Protein 5XG2 (pdb70)

Sequence (237 aa):
TKGAIVRWGKRKEKLIEEIRAREEERNALVVRLGEIDRTFAVAREEFDTVVKELEEARKSLYEGEARIKRAEEEKERLKAEILTGEARLPGLRERAENLRRLVEEKRAEISELERRLSSITSQSFELRIKLSDLEKELELARKDLEKVLAEERAVREEIEVAKRRINELDTLIERERGELAKLRGRIERLERKRDKLKKALENPEARELTEKIRAVEKEIAALREELSRVEGKLEGL

Organism: Pyrococcus yayanosii (strain CH1 / JCM 16557) (NCBI:txid529709)

Nearest PDB structures (foldseek):
  5xg2-assembly1_A  TM=1.004E+00  e=2.712E-25  Pyrococcus yayanosii CH1
  3g67-assembly1_A  TM=5.022E-01  e=1.605E-02  Thermotoga maritima
  3g67-assembly1_B  TM=4.960E-01  e=8.884E-03  Thermotoga maritima
  3zx6-assembly1_A  TM=4.644E-01  e=3.229E-02  Archaeoglobus fulgidus DSM 4304
  1qu7-assembly1_A  TM=3.638E-01  e=2.010E-01  Escherichia coli

Foldseek 3Di:
DVVVLVVLVVVLVVLVVVLVVLVVVLVVLVVVLVVLVVVLVVLVVVLVVLVVVLVVLVVLLVVLVVVLVVLVVLLVVLVVLLVVLVVCQVVLVVLLVVLVVVLVVLVVVLVVLVVVLVVVVVCVVVSVVVNVVSVVVNVVSVVVNVVSVVVSVVSVVSNVVSVVVSVVSVVVNVVSVVVSVVSVVSNVVSVVSNVVSVCSVPVPCSVVSVVVSVVSVVVSVVSVVVSVVSVVVSVVD

Solvent-accessible surface area: 16798 Å² total; per-residue (Å²): 116,84,32,13,65,107,159,94,15,66,81,60,105,105,0,77,50,43,8,145,33,63,39,110,73,50,73,56,24,71,90,136,41,43,79,22,85,54,79,22,65,93,6,130,63,71,56,58,76,0,59,58,82,28,122,112,0,104,44,38,30,164,90,2,61,38,116,7,107,183,14,58,121,53,29,98,122,12,83,56,101,18,123,88,10,68,82,109,17,94,41,18,107,95,136,10,118,58,17,129,156,58,8,107,87,29,104,62,74,15,70,96,29,81,44,141,42,80,89,79,102,146,64,36,126,119,56,136,83,34,32,66,63,16,77,121,59,18,100,104,2,119,102,44,17,114,135,14,70,60,63,17,164,29,10,110,107,106,10,92,92,9,84,173,91,24,94,88,5,59,86,70,3,63,162,28,131,33,77,4,59,138,21,112,22,104,10,123,164,20,53,155,96,62,61,104,20,100,143,50,37,92,38,59,72,20,162,112,27,59,64,106,18,190,63,10,77,144,66,11,62,53,23,117,93,41,18,69,146,2,66,42,92,40,147,72,85

B-factor: mean 44.67, std 17.9, range [14.49, 101.2]

Secondary structure (DSSP, 8-state):
-HHHHHHHHHHHHHHHHHHHHHHHHHHHHHHHHHHHHHHHHHHHHHHHHHHHHHHHHHHHHHHHHHHHHHHHHHHHHHHHHHHHHHHHHHHHHHHHHHHHHHHHHHHHHHHHHHHHHHHH--THHHHHHHHHHHHHHHHHHHHHHHHHHHHHHHHHHHHHHHHHHHHHHHHHHHHHHHHHHHHHHHHHHHHHHHHHHHHHTT--HHHHHHHHHHHHHHHHHHHHHHHHHHHHHHHH-

Radius of gyration: 51.22 Å; Cα contacts (8 Å, |Δi|>4): 133; chains: 1; bounding box: 150×31×103 Å

Structure (mmCIF, N/CA/C/O backbone):
data_5XG2
#
_entry.id   5XG2
#
_cell.length_a   36.175
_cell.length_b   53.710
_cell.length_c   71.399
_cell.angle_alpha   90.000
_cell.angle_beta   90.830
_cell.angle_gamma   90.000
#
_symmetry.space_group_name_H-M   'P 1 21 1'
#
loop_
_entity.id
_entity.type
_entity.pdbx_description
1 polymer 'Chromosome partition protein Smc'
2 non-polymer (4S)-2-METHYL-2,4-PENTANEDIOL
3 water water
#
loop_
_atom_site.group_PDB
_atom_site.id
_atom_site.type_symbol
_atom_site.label_atom_id
_atom_site.label_alt_id
_atom_site.label_comp_id
_atom_site.label_asym_id
_atom_site.label_entity_id
_atom_site.label_seq_id
_atom_site.pdbx_PDB_ins_code
_atom_site.Cartn_x
_atom_site.Cartn_y
_atom_site.Cartn_z
_atom_site.occupancy
_atom_site.B_iso_or_equiv
_atom_site.auth_seq_id
_atom_site.auth_comp_id
_atom_site.auth_asym_id
_atom_site.auth_atom_id
_atom_site.pdbx_PDB_model_num
ATOM 1 N N . THR A 1 1 ? 71.119 -16.618 36.309 1.00 41.98 345 THR A N 1
ATOM 2 C CA . THR A 1 1 ? 72.338 -17.272 35.848 1.00 36.37 345 THR A CA 1
ATOM 3 C C . THR A 1 1 ? 72.543 -17.040 34.349 1.00 34.53 345 THR A C 1
ATOM 4 O O . THR A 1 1 ? 71.581 -16.759 33.619 1.00 34.07 345 THR A O 1
ATOM 8 N N . LYS A 1 2 ? 73.790 -17.181 33.890 1.00 23.48 346 LYS A N 1
ATOM 9 C CA . LYS A 1 2 ? 74.062 -17.110 32.456 1.00 31.19 346 LYS A CA 1
ATOM 10 C C . LYS A 1 2 ? 73.219 -18.122 31.687 1.00 28.33 346 LYS A C 1
ATOM 11 O O . LYS A 1 2 ? 72.624 -17.796 30.650 1.00 33.21 346 LYS A O 1
ATOM 13 N N . GLY A 1 3 ? 73.151 -19.356 32.190 1.00 33.28 347 GLY A N 1
ATOM 14 C CA . GLY A 1 3 ? 72.379 -20.382 31.503 1.00 25.52 347 GLY A CA 1
ATOM 15 C C . GLY A 1 3 ? 70.904 -20.007 31.433 1.00 29.54 347 GLY A C 1
ATOM 16 O O . GLY A 1 3 ? 70.257 -20.210 30.400 1.00 24.36 347 GLY A O 1
ATOM 17 N N . ALA A 1 4 ? 70.352 -19.463 32.523 1.00 24.39 348 ALA A N 1
ATOM 18 C CA . ALA A 1 4 ? 68.956 -19.053 32.497 1.00 25.81 348 ALA A CA 1
ATOM 19 C C . ALA A 1 4 ? 68.751 -17.885 31.546 1.00 27.96 348 ALA A C 1
ATOM 20 O O . ALA A 1 4 ? 67.687 -17.776 30.923 1.00 30.70 348 ALA A O 1
ATOM 22 N N . ILE A 1 5 ? 69.769 -17.028 31.385 1.00 25.65 349 ILE A N 1
ATOM 23 C CA . ILE A 1 5 ? 69.682 -15.958 30.391 1.00 34.86 349 ILE A CA 1
ATOM 24 C C . ILE A 1 5 ? 69.525 -16.550 29.008 1.00 23.70 349 ILE A C 1
ATOM 25 O O . ILE A 1 5 ? 68.715 -16.077 28.198 1.00 23.97 349 ILE A O 1
ATOM 30 N N . VAL A 1 6 ? 70.328 -17.578 28.708 1.00 25.42 350 VAL A N 1
ATOM 31 C CA . VAL A 1 6 ? 70.248 -18.227 27.401 1.00 22.99 350 VAL A CA 1
ATOM 32 C C . VAL A 1 6 ? 68.876 -18.855 27.208 1.00 27.97 350 VAL A C 1
ATOM 33 O O . VAL A 1 6 ? 68.217 -18.652 26.179 1.00 25.26 350 VAL A O 1
ATOM 37 N N . ARG A 1 7 ? 68.423 -19.633 28.197 1.00 24.60 351 ARG A N 1
ATOM 38 C CA . ARG A 1 7 ? 67.178 -20.376 28.020 1.00 19.69 351 ARG A CA 1
ATOM 39 C C . ARG A 1 7 ? 65.985 -19.430 27.856 1.00 25.19 351 ARG A C 1
ATOM 40 O O . ARG A 1 7 ? 65.194 -19.562 26.909 1.00 19.91 351 ARG A O 1
ATOM 48 N N . TRP A 1 8 ? 65.839 -18.465 28.773 1.00 22.62 352 TRP A N 1
ATOM 49 C CA . TRP A 1 8 ? 64.770 -17.482 28.643 1.00 27.02 352 TRP A CA 1
ATOM 50 C C . TRP A 1 8 ? 64.913 -16.668 27.364 1.00 23.42 352 TRP A C 1
ATOM 51 O O . TRP A 1 8 ? 63.904 -16.284 26.759 1.00 25.92 352 TRP A O 1
ATOM 62 N N . GLY A 1 9 ? 66.140 -16.409 26.921 1.00 25.26 353 GLY A N 1
ATOM 63 C CA . GLY A 1 9 ? 66.309 -15.680 25.675 1.00 25.70 353 GLY A CA 1
ATOM 64 C C . GLY A 1 9 ? 65.763 -16.455 24.491 1.00 29.59 353 GLY A C 1
ATOM 65 O O . GLY A 1 9 ? 65.065 -15.903 23.631 1.00 27.71 353 GLY A O 1
ATOM 66 N N . LYS A 1 10 ? 66.041 -17.760 24.456 1.00 29.84 354 LYS A N 1
ATOM 67 C CA . LYS A 1 10 ? 65.489 -18.592 23.388 1.00 27.39 354 LYS A CA 1
ATOM 68 C C . LYS A 1 10 ? 63.963 -18.598 23.419 1.00 34.99 354 LYS A C 1
ATOM 69 O O . LYS A 1 10 ? 63.301 -18.519 22.363 1.00 26.83 354 LYS A O 1
ATOM 71 N N . ARG A 1 11 ? 63.378 -18.684 24.620 1.00 26.10 355 ARG A N 1
ATOM 72 C CA . ARG A 1 11 ? 61.923 -18.576 24.704 1.00 24.93 355 ARG A CA 1
ATOM 73 C C . ARG A 1 11 ? 61.434 -17.240 24.131 1.00 30.88 355 ARG A C 1
ATOM 74 O O . ARG A 1 11 ? 60.459 -17.191 23.362 1.00 25.23 355 ARG A O 1
ATOM 82 N N . LYS A 1 12 ? 62.108 -16.143 24.482 1.00 23.23 356 LYS A N 1
ATOM 83 C CA . LYS A 1 12 ? 61.681 -14.827 24.004 1.00 25.54 356 LYS A CA 1
ATOM 84 C C . LYS A 1 12 ? 61.687 -14.751 22.486 1.00 24.23 356 LYS A C 1
ATOM 85 O O . LYS A 1 12 ? 60.733 -14.242 21.877 1.00 31.13 356 LYS A O 1
ATOM 91 N N . GLU A 1 13 ? 62.760 -15.229 21.847 1.00 35.92 357 GLU A N 1
ATOM 92 C CA . GLU A 1 13 ? 62.811 -15.112 20.392 1.00 35.47 357 GLU A CA 1
ATOM 93 C C . GLU A 1 13 ? 61.721 -15.957 19.749 1.00 32.75 357 GLU A C 1
ATOM 94 O O . GLU A 1 13 ? 61.110 -15.542 18.748 1.00 37.96 357 GLU A O 1
ATOM 100 N N . LYS A 1 14 ? 61.410 -17.118 20.344 1.00 32.26 358 LYS A N 1
ATOM 101 C CA . LYS A 1 14 ? 60.310 -17.909 19.786 1.00 33.51 358 LYS A CA 1
ATOM 102 C C . LYS A 1 14 ? 58.976 -17.175 19.904 1.00 39.58 358 LYS A C 1
ATOM 103 O O . LYS A 1 14 ? 58.167 -17.194 18.968 1.00 36.71 358 LYS A O 1
ATOM 109 N N . LEU A 1 15 ? 58.713 -16.554 21.055 1.00 39.49 359 LEU A N 1
ATOM 110 C CA . LEU A 1 15 ? 57.465 -15.815 21.224 1.00 29.86 359 LEU A CA 1
ATOM 111 C C . LEU A 1 15 ? 57.362 -14.650 20.240 1.00 33.76 359 LEU A C 1
ATOM 112 O O . LEU A 1 15 ? 56.307 -14.435 19.631 1.00 35.06 359 LEU A O 1
ATOM 117 N N . ILE A 1 16 ? 58.443 -13.886 20.075 1.00 39.52 360 ILE A N 1
ATOM 118 C CA . ILE A 1 16 ? 58.439 -12.799 19.100 1.00 34.94 360 ILE A CA 1
ATOM 119 C C . ILE A 1 16 ? 58.098 -13.323 17.708 1.00 41.59 360 ILE A C 1
ATOM 120 O O . ILE A 1 16 ? 57.279 -12.730 16.988 1.00 38.75 360 ILE A O 1
ATOM 125 N N . GLU A 1 17 ? 58.687 -14.458 17.316 1.00 33.84 361 GLU A N 1
ATOM 126 C CA . GLU A 1 17 ? 58.417 -14.998 15.985 1.00 39.35 361 GLU A CA 1
ATOM 127 C C . GLU A 1 17 ? 56.951 -15.401 15.838 1.00 41.64 361 GLU A C 1
ATOM 128 O O . GLU A 1 17 ? 56.286 -15.049 14.849 1.00 48.71 361 GLU A O 1
ATOM 130 N N . GLU A 1 18 ? 56.416 -16.115 16.832 1.00 41.15 362 GLU A N 1
ATOM 131 C CA . GLU A 1 18 ? 55.028 -16.563 16.747 1.00 37.74 362 GLU A CA 1
ATOM 132 C C . GLU A 1 18 ? 54.052 -15.384 16.750 1.00 40.88 362 GLU A C 1
ATOM 133 O O . GLU A 1 18 ? 53.017 -15.415 16.065 1.00 36.75 362 GLU A O 1
ATOM 139 N N . ILE A 1 19 ? 54.351 -14.337 17.520 1.00 30.36 363 ILE A N 1
ATOM 140 C CA . ILE A 1 19 ? 53.507 -13.146 17.476 1.00 29.07 363 ILE A CA 1
ATOM 141 C C . ILE A 1 19 ? 53.556 -12.518 16.093 1.00 40.34 363 ILE A C 1
ATOM 142 O O . ILE A 1 19 ? 52.521 -12.137 15.530 1.00 39.74 363 ILE A O 1
ATOM 147 N N . ARG A 1 20 ? 54.754 -12.420 15.512 1.00 32.09 364 ARG A N 1
ATOM 148 C CA . ARG A 1 20 ? 54.875 -11.854 14.173 1.00 44.39 364 ARG A CA 1
ATOM 149 C C . ARG A 1 20 ? 54.009 -12.613 13.170 1.00 47.95 364 ARG A C 1
ATOM 150 O O . ARG A 1 20 ? 53.328 -12.002 12.335 1.00 43.32 364 ARG A O 1
ATOM 158 N N . ALA A 1 21 ? 54.012 -13.947 13.247 1.00 50.13 365 ALA A N 1
ATOM 159 C CA . ALA A 1 21 ? 53.220 -14.740 12.311 1.00 47.95 365 ALA A CA 1
ATOM 160 C C . ALA A 1 21 ? 51.722 -14.558 12.554 1.00 52.01 365 ALA A C 1
ATOM 161 O O . ALA A 1 21 ? 50.939 -14.401 11.604 1.00 52.22 365 ALA A O 1
ATOM 163 N N . ARG A 1 22 ? 51.303 -14.573 13.824 1.00 41.87 366 ARG A N 1
ATOM 164 C CA . ARG A 1 22 ? 49.889 -14.396 14.131 1.00 44.46 366 ARG A CA 1
ATOM 165 C C . ARG A 1 22 ? 49.386 -13.025 13.690 1.00 53.23 366 ARG A C 1
ATOM 166 O O . ARG A 1 22 ? 48.289 -12.911 13.135 1.00 44.81 366 ARG A O 1
ATOM 174 N N . GLU A 1 23 ? 50.168 -11.972 13.929 1.00 44.95 367 GLU A N 1
ATOM 175 C CA . GLU A 1 23 ? 49.739 -10.637 13.529 1.00 51.34 367 GLU A CA 1
ATOM 176 C C . GLU A 1 23 ? 49.726 -10.502 12.013 1.00 57.87 367 GLU A C 1
ATOM 177 O O . GLU A 1 23 ? 48.894 -9.773 11.465 1.00 49.42 367 GLU A O 1
ATOM 183 N N . GLU A 1 24 ? 50.631 -11.201 11.320 1.00 52.26 368 GLU A N 1
ATOM 184 C CA . GLU A 1 24 ? 50.564 -11.265 9.861 1.00 56.00 368 GLU A CA 1
ATOM 185 C C . GLU A 1 24 ? 49.229 -11.851 9.398 1.00 62.68 368 GLU A C 1
ATOM 186 O O . GLU A 1 24 ? 48.484 -11.230 8.622 1.00 67.29 368 GLU A O 1
ATOM 192 N N . GLU A 1 25 ? 48.915 -13.060 9.874 1.00 59.28 369 GLU A N 1
ATOM 193 C CA . GLU A 1 25 ? 47.625 -13.671 9.569 1.00 60.85 369 GLU A CA 1
ATOM 194 C C . GLU A 1 25 ? 46.472 -12.724 9.887 1.00 67.15 369 GLU A C 1
ATOM 195 O O . GLU A 1 25 ? 45.560 -12.538 9.066 1.00 67.79 369 GLU A O 1
ATOM 201 N N . ARG A 1 26 ? 46.511 -12.095 11.065 1.00 46.81 370 ARG A N 1
ATOM 202 C CA . ARG A 1 26 ? 45.411 -11.242 11.498 1.00 51.97 370 ARG A CA 1
ATOM 203 C C . ARG A 1 26 ? 45.244 -10.039 10.572 1.00 57.78 370 ARG A C 1
ATOM 204 O O . ARG A 1 26 ? 44.113 -9.645 10.248 1.00 50.85 370 ARG A O 1
ATOM 212 N N . ASN A 1 27 ? 46.352 -9.450 10.121 1.00 57.75 371 ASN A N 1
ATOM 213 C CA . ASN A 1 27 ? 46.246 -8.343 9.177 1.00 55.57 371 ASN A CA 1
ATOM 214 C C . ASN A 1 27 ? 45.630 -8.801 7.862 1.00 60.64 371 ASN A C 1
ATOM 215 O O . ASN A 1 27 ? 44.786 -8.098 7.290 1.00 57.01 371 ASN A O 1
ATOM 220 N N . ALA A 1 28 ? 46.040 -9.973 7.361 1.00 65.21 372 ALA A N 1
ATOM 221 C CA . ALA A 1 28 ? 45.421 -10.495 6.142 1.00 59.88 372 ALA A CA 1
ATOM 222 C C . ALA A 1 28 ? 43.910 -10.607 6.305 1.00 57.76 372 ALA A C 1
ATOM 223 O O . ALA A 1 28 ? 43.141 -10.113 5.466 1.00 60.37 372 ALA A O 1
ATOM 225 N N . LEU A 1 29 ? 43.469 -11.244 7.394 1.00 56.11 373 LEU A N 1
ATOM 226 C CA . LEU A 1 29 ? 42.041 -11.354 7.678 1.00 58.46 373 LEU A CA 1
ATOM 227 C C . LEU A 1 29 ? 41.362 -9.988 7.659 1.00 65.64 373 LEU A C 1
ATOM 228 O O . LEU A 1 29 ? 40.288 -9.818 7.063 1.00 62.73 373 LEU A O 1
ATOM 233 N N . VAL A 1 30 ? 41.986 -8.997 8.304 1.00 49.40 374 VAL A N 1
ATOM 234 C CA . VAL A 1 30 ? 41.389 -7.663 8.385 1.00 60.52 374 VAL A CA 1
ATOM 235 C C . VAL A 1 30 ? 41.269 -7.034 6.998 1.00 67.73 374 VAL A C 1
ATOM 236 O O . VAL A 1 30 ? 40.304 -6.310 6.707 1.00 65.36 374 VAL A O 1
ATOM 240 N N . VAL A 1 31 ? 42.231 -7.312 6.117 1.00 59.78 375 VAL A N 1
ATOM 241 C CA . VAL A 1 31 ? 42.160 -6.790 4.755 1.00 61.97 375 VAL A CA 1
ATOM 242 C C . VAL A 1 31 ? 41.006 -7.437 3.993 1.00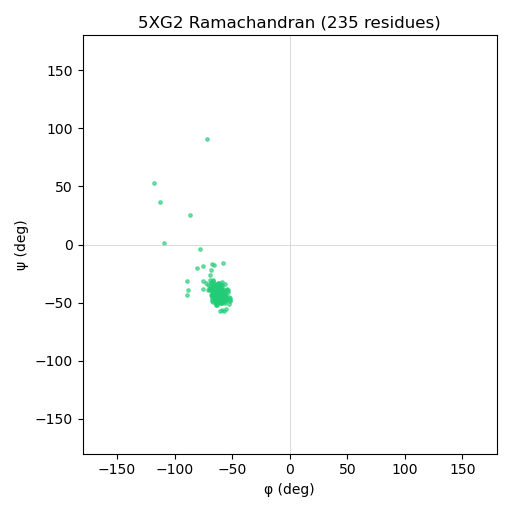 67.97 375 VAL A C 1
ATOM 243 O O . VAL A 1 31 ? 40.192 -6.748 3.358 1.00 68.93 375 VAL A O 1
ATOM 247 N N . ARG A 1 32 ? 40.915 -8.771 4.052 1.00 62.73 376 ARG A N 1
ATOM 248 C CA . ARG A 1 32 ? 39.829 -9.470 3.368 1.00 62.65 376 ARG A CA 1
ATOM 249 C C . ARG A 1 32 ? 38.468 -8.959 3.829 1.00 65.36 376 ARG A C 1
ATOM 250 O O . ARG A 1 32 ? 37.596 -8.645 3.007 1.00 62.38 376 ARG A O 1
ATOM 258 N N . LEU A 1 33 ? 38.272 -8.851 5.147 1.00 54.67 377 LEU A N 1
ATOM 259 C CA . LEU A 1 33 ? 37.009 -8.316 5.646 1.00 60.21 377 LEU A CA 1
ATOM 260 C C . LEU A 1 33 ? 36.794 -6.882 5.174 1.00 64.85 377 LEU A C 1
ATOM 261 O O . LEU A 1 33 ? 35.656 -6.470 4.904 1.00 58.66 377 LEU A O 1
ATOM 266 N N . GLY A 1 34 ? 37.877 -6.110 5.054 1.00 59.77 378 GLY A N 1
ATOM 267 C CA . GLY A 1 34 ? 37.786 -4.761 4.524 1.00 64.40 378 GLY A CA 1
ATOM 268 C C . GLY A 1 34 ? 37.411 -4.699 3.056 1.00 75.99 378 GLY A C 1
ATOM 269 O O . GLY A 1 34 ? 37.015 -3.633 2.568 1.00 71.46 378 GLY A O 1
ATOM 270 N N . GLU A 1 35 ? 37.544 -5.809 2.330 1.00 64.35 379 GLU A N 1
ATOM 271 C CA . GLU A 1 35 ? 36.995 -5.859 0.978 1.00 59.60 379 GLU A CA 1
ATOM 272 C C . GLU A 1 35 ? 35.542 -6.317 0.972 1.00 68.70 379 GLU A C 1
ATOM 273 O O . GLU A 1 35 ? 34.717 -5.782 0.214 1.00 65.53 379 GLU A O 1
ATOM 279 N N . ILE A 1 36 ? 35.218 -7.294 1.823 1.00 66.66 380 ILE A N 1
ATOM 280 C CA . ILE A 1 36 ? 33.843 -7.774 1.922 1.00 60.61 380 ILE A CA 1
ATOM 281 C C . ILE A 1 36 ? 32.897 -6.645 2.302 1.00 67.24 380 ILE A C 1
ATOM 282 O O . ILE A 1 36 ? 31.858 -6.453 1.659 1.00 52.18 380 ILE A O 1
ATOM 287 N N . ASP A 1 37 ? 33.231 -5.877 3.344 1.00 57.70 381 ASP A N 1
ATOM 288 C CA . ASP A 1 37 ? 32.309 -4.830 3.780 1.00 69.28 381 ASP A CA 1
ATOM 289 C C . ASP A 1 37 ? 32.067 -3.808 2.670 1.00 63.78 381 ASP A C 1
ATOM 290 O O . ASP A 1 37 ? 30.944 -3.313 2.508 1.00 56.94 381 ASP A O 1
ATOM 295 N N . ARG A 1 38 ? 33.100 -3.504 1.877 1.00 53.37 382 ARG A N 1
ATOM 296 C CA . ARG A 1 38 ? 32.919 -2.614 0.735 1.00 62.43 382 ARG A CA 1
ATOM 297 C C . ARG A 1 38 ? 31.951 -3.221 -0.278 1.00 74.05 382 ARG A C 1
ATOM 298 O O . ARG A 1 38 ? 31.003 -2.559 -0.735 1.00 70.08 382 ARG A O 1
ATOM 300 N N . THR A 1 39 ? 32.166 -4.495 -0.627 1.00 69.37 383 THR A N 1
ATOM 301 C CA . THR A 1 39 ? 31.241 -5.176 -1.529 1.00 73.01 383 THR A CA 1
ATOM 302 C C . THR A 1 39 ? 29.808 -5.117 -1.006 1.00 66.87 383 THR A C 1
ATOM 303 O O . THR A 1 39 ? 28.866 -4.931 -1.783 1.00 62.05 383 THR A O 1
ATOM 307 N N . PHE A 1 40 ? 29.626 -5.255 0.310 1.00 60.68 384 PHE A N 1
ATOM 308 C CA . PHE A 1 40 ? 28.284 -5.195 0.882 1.00 61.99 384 PHE A CA 1
ATOM 309 C C . PHE A 1 40 ? 27.698 -3.793 0.783 1.00 67.05 384 PHE A C 1
ATOM 310 O O . PHE A 1 40 ? 26.482 -3.640 0.637 1.00 69.72 384 PHE A O 1
ATOM 318 N N . ALA A 1 41 ? 28.536 -2.757 0.873 1.00 62.47 385 ALA A N 1
ATOM 319 C CA . ALA A 1 41 ? 28.039 -1.398 0.677 1.00 64.46 385 ALA A CA 1
ATOM 320 C C . ALA A 1 41 ? 27.510 -1.218 -0.742 1.00 67.07 385 ALA A C 1
ATOM 321 O O . ALA A 1 41 ? 26.363 -0.783 -0.955 1.00 57.93 385 ALA A O 1
ATOM 323 N N . VAL A 1 42 ? 28.341 -1.569 -1.732 1.00 60.47 386 VAL A N 1
ATOM 324 C CA . VAL A 1 42 ? 27.945 -1.467 -3.139 1.00 66.19 386 VAL A CA 1
ATOM 325 C C . VAL A 1 42 ? 26.655 -2.251 -3.387 1.00 62.81 386 VAL A C 1
ATOM 326 O O . VAL A 1 42 ? 25.645 -1.717 -3.879 1.00 58.80 386 VAL A O 1
ATOM 330 N N . ALA A 1 43 ? 26.676 -3.537 -3.027 1.00 62.52 387 ALA A N 1
ATOM 331 C CA . ALA A 1 43 ? 25.533 -4.405 -3.277 1.00 63.52 387 ALA A CA 1
ATOM 332 C C . ALA A 1 43 ? 24.282 -3.910 -2.569 1.00 59.90 387 ALA A C 1
ATOM 333 O O . ALA A 1 43 ? 23.187 -4.008 -3.126 1.00 48.22 387 ALA A O 1
ATOM 335 N N . ARG A 1 44 ? 24.413 -3.369 -1.357 1.00 46.22 388 ARG A N 1
ATOM 336 C CA . ARG A 1 44 ? 23.215 -2.937 -0.646 1.00 60.15 388 ARG A CA 1
ATOM 337 C C . ARG A 1 44 ? 22.601 -1.699 -1.292 1.00 62.07 388 ARG A C 1
ATOM 338 O O . ARG A 1 44 ? 21.368 -1.563 -1.323 1.00 59.66 388 ARG A O 1
ATOM 346 N N . GLU A 1 45 ? 23.429 -0.796 -1.835 1.00 56.02 389 GLU A N 1
ATOM 347 C CA . GLU A 1 45 ? 22.861 0.333 -2.575 1.00 52.35 389 GLU A CA 1
ATOM 348 C C . GLU A 1 45 ? 22.133 -0.144 -3.834 1.00 58.88 389 GLU A C 1
ATOM 349 O O . GLU A 1 45 ? 20.988 0.262 -4.101 1.00 43.55 389 GLU A O 1
ATOM 351 N N . GLU A 1 46 ? 22.781 -1.019 -4.617 1.00 58.77 390 GLU A N 1
ATOM 352 C CA . GLU A 1 46 ? 22.129 -1.558 -5.813 1.00 57.53 390 GLU A CA 1
ATOM 353 C C . GLU A 1 46 ? 20.832 -2.287 -5.468 1.00 54.24 390 GLU A C 1
ATOM 354 O O . GLU A 1 46 ? 19.834 -2.173 -6.189 1.00 49.82 390 GLU A O 1
ATOM 360 N N . PHE A 1 47 ? 20.829 -3.040 -4.367 1.00 47.15 391 PHE A N 1
ATOM 361 C CA . PHE A 1 47 ? 19.633 -3.761 -3.946 1.00 49.54 391 PHE A CA 1
ATOM 362 C C . PHE A 1 47 ? 18.504 -2.793 -3.636 1.00 58.21 391 PHE A C 1
ATOM 363 O O . PHE A 1 47 ? 17.362 -2.985 -4.082 1.00 53.78 391 PHE A O 1
ATOM 371 N N . ASP A 1 48 ? 18.803 -1.740 -2.869 1.00 54.86 392 ASP A N 1
ATOM 372 C CA . ASP A 1 48 ? 17.787 -0.728 -2.599 1.00 59.56 392 ASP A CA 1
ATOM 373 C C . ASP A 1 48 ? 17.196 -0.183 -3.899 1.00 54.79 392 ASP A C 1
ATOM 374 O O . ASP A 1 48 ? 15.967 -0.102 -4.058 1.00 49.38 392 ASP A O 1
ATOM 376 N N . THR A 1 49 ? 18.067 0.172 -4.852 1.00 51.26 393 THR A N 1
ATOM 377 C CA . THR A 1 49 ? 17.595 0.654 -6.147 1.00 49.63 393 THR A CA 1
ATOM 378 C C . THR A 1 49 ? 16.662 -0.355 -6.811 1.00 60.43 393 THR A C 1
ATOM 379 O O . THR A 1 49 ? 15.563 -0.005 -7.256 1.00 51.61 393 THR A O 1
ATOM 383 N N . VAL A 1 50 ? 17.076 -1.622 -6.866 1.00 49.62 394 VAL A N 1
ATOM 384 C CA . VAL A 1 50 ? 16.345 -2.612 -7.649 1.00 49.76 394 VAL A CA 1
ATOM 385 C C . VAL A 1 50 ? 14.981 -2.908 -7.030 1.00 53.18 394 VAL A C 1
ATOM 386 O O . VAL A 1 50 ? 13.992 -3.083 -7.751 1.00 50.04 394 VAL A O 1
ATOM 390 N N . VAL A 1 51 ? 14.881 -2.963 -5.701 1.00 40.56 395 VAL A N 1
ATOM 391 C CA . VAL A 1 51 ? 13.554 -3.180 -5.123 1.00 48.55 395 VAL A CA 1
ATOM 392 C C . VAL A 1 51 ? 12.671 -1.952 -5.337 1.00 56.72 395 VAL A C 1
ATOM 393 O O . VAL A 1 51 ? 11.445 -2.072 -5.502 1.00 54.22 395 VAL A O 1
ATOM 397 N N . LYS A 1 52 ? 13.279 -0.758 -5.388 1.00 53.41 396 LYS A N 1
ATOM 398 C CA . LYS A 1 52 ? 12.503 0.426 -5.756 1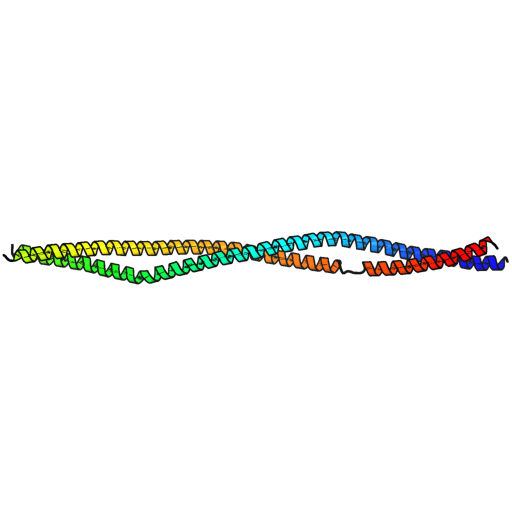.00 51.23 396 LYS A CA 1
ATOM 399 C C . LYS A 1 52 ? 11.922 0.279 -7.162 1.00 49.03 396 LYS A C 1
ATOM 400 O O . LYS A 1 52 ? 10.699 0.364 -7.368 1.00 45.60 396 LYS A O 1
ATOM 402 N N . GLU A 1 53 ? 12.800 0.055 -8.147 1.00 37.06 397 GLU A N 1
ATOM 403 C CA . GLU A 1 53 ? 12.360 -0.131 -9.522 1.00 45.84 397 GLU A CA 1
ATOM 404 C C . GLU A 1 53 ? 11.300 -1.224 -9.626 1.00 44.43 397 GLU A C 1
ATOM 405 O O . GLU A 1 53 ? 10.333 -1.087 -10.384 1.00 50.16 397 GLU A O 1
ATOM 411 N N . LEU A 1 54 ? 11.455 -2.306 -8.858 1.00 40.03 398 LEU A N 1
ATOM 412 C CA . LEU A 1 54 ? 10.500 -3.412 -8.896 1.00 34.35 398 LEU A CA 1
ATOM 413 C C . LEU A 1 54 ? 9.124 -2.966 -8.423 1.00 44.93 398 LEU A C 1
ATOM 414 O O . LEU A 1 54 ? 8.094 -3.359 -8.997 1.00 41.64 398 LEU A O 1
ATOM 419 N N . GLU A 1 55 ? 9.083 -2.134 -7.381 1.00 40.66 399 GLU A N 1
ATOM 420 C CA . GLU A 1 55 ? 7.815 -1.538 -6.973 1.00 47.99 399 GLU A CA 1
ATOM 421 C C . GLU A 1 55 ? 7.200 -0.713 -8.099 1.00 40.42 399 GLU A C 1
ATOM 422 O O . GLU A 1 55 ? 5.997 -0.817 -8.377 1.00 53.63 399 GLU A O 1
ATOM 428 N N . GLU A 1 56 ? 8.014 0.133 -8.740 1.00 48.04 400 GLU A N 1
ATOM 429 C CA . GLU A 1 56 ? 7.516 0.985 -9.817 1.00 38.37 400 GLU A CA 1
ATOM 430 C C . GLU A 1 56 ? 6.912 0.151 -10.944 1.00 49.05 400 GLU A C 1
ATOM 431 O O . GLU A 1 56 ? 5.822 0.453 -11.450 1.00 38.43 400 GLU A O 1
ATOM 437 N N . ALA A 1 57 ? 7.603 -0.924 -11.330 1.00 41.88 401 ALA A N 1
ATOM 438 C CA . ALA A 1 57 ? 7.113 -1.797 -12.391 1.00 42.56 401 ALA A CA 1
ATOM 439 C C . ALA A 1 57 ? 5.810 -2.484 -12.001 1.00 45.87 401 ALA A C 1
ATOM 440 O O . ALA A 1 57 ? 4.876 -2.563 -12.811 1.00 38.71 401 ALA A O 1
ATOM 442 N N . ARG A 1 58 ? 5.724 -3.005 -10.773 1.00 38.81 402 ARG A N 1
ATOM 443 C CA . ARG A 1 58 ? 4.485 -3.671 -10.375 1.00 34.95 402 ARG A CA 1
ATOM 444 C C . ARG A 1 58 ? 3.310 -2.698 -10.348 1.00 42.34 402 ARG A C 1
ATOM 445 O O . ARG A 1 58 ? 2.192 -3.052 -10.756 1.00 38.94 402 ARG A O 1
ATOM 453 N N . LYS A 1 59 ? 3.542 -1.461 -9.894 1.00 45.20 403 LYS A N 1
ATOM 454 C CA . LYS A 1 59 ? 2.478 -0.461 -9.942 1.00 40.09 403 LYS A CA 1
ATOM 455 C C . LYS A 1 59 ? 2.010 -0.235 -11.378 1.00 35.52 403 LYS A C 1
ATOM 456 O O . LYS A 1 59 ? 0.801 -0.238 -11.664 1.00 40.29 403 LYS A O 1
ATOM 458 N N . SER A 1 60 ? 2.963 -0.057 -12.302 1.00 38.86 404 SER A N 1
ATOM 459 C CA . SER A 1 60 ? 2.601 0.131 -13.705 1.00 30.71 404 SER A CA 1
ATOM 460 C C . SER A 1 60 ? 1.830 -1.064 -14.250 1.00 37.21 404 SER A C 1
ATOM 461 O O . SER A 1 60 ? 0.871 -0.902 -15.019 1.00 27.83 404 SER A O 1
ATOM 464 N N . LEU A 1 61 ? 2.235 -2.273 -13.864 1.00 31.21 405 LEU A N 1
ATOM 465 C CA . LEU A 1 61 ? 1.544 -3.479 -14.310 1.00 33.58 405 LEU A CA 1
ATOM 466 C C . LEU A 1 61 ? 0.086 -3.477 -13.860 1.00 39.41 405 LEU A C 1
ATOM 467 O O . LEU A 1 61 ? -0.830 -3.694 -14.665 1.00 38.27 405 LEU A O 1
ATOM 472 N N . TYR A 1 62 ? -0.150 -3.232 -12.567 1.00 36.89 406 TYR A N 1
ATOM 473 C CA . TYR A 1 62 ? -1.522 -3.207 -12.062 1.00 42.07 406 TYR A CA 1
ATOM 474 C C . TYR A 1 62 ? -2.365 -2.161 -12.792 1.00 30.16 406 TYR A C 1
ATOM 475 O O . TYR A 1 62 ? -3.476 -2.453 -13.255 1.00 36.54 406 TYR A O 1
ATOM 484 N N . GLU A 1 63 ? -1.833 -0.942 -12.931 1.00 31.95 407 GLU A N 1
ATOM 485 C CA . GLU A 1 63 ? -2.577 0.120 -13.605 1.00 36.68 407 GLU A CA 1
ATOM 486 C C . GLU A 1 63 ? -2.925 -0.260 -15.042 1.00 33.11 407 GLU A C 1
ATOM 487 O O . GLU A 1 63 ? -4.042 -0.001 -15.505 1.00 33.13 407 GLU A O 1
ATOM 493 N N . GLY A 1 64 ? -1.981 -0.872 -15.765 1.00 31.77 408 GLY A N 1
ATOM 494 C CA . GLY A 1 64 ? -2.287 -1.313 -17.118 1.00 29.55 408 GLY A CA 1
ATOM 495 C C . GLY A 1 64 ? -3.406 -2.336 -17.147 1.00 27.47 408 GLY A C 1
ATOM 496 O O . GLY A 1 64 ? -4.360 -2.222 -17.934 1.00 26.84 408 GLY A O 1
ATOM 497 N N . GLU A 1 65 ? -3.324 -3.340 -16.270 1.00 28.18 409 GLU A N 1
ATOM 498 C CA . GLU A 1 65 ? -4.401 -4.324 -16.215 1.00 30.20 409 GLU A CA 1
ATOM 499 C C . GLU A 1 65 ? -5.748 -3.657 -15.941 1.00 33.69 409 GLU A C 1
ATOM 500 O O . GLU A 1 65 ? -6.764 -4.016 -16.556 1.00 29.59 409 GLU A O 1
ATOM 506 N N . ALA A 1 66 ? -5.769 -2.648 -15.060 1.00 32.07 410 ALA A N 1
ATOM 507 C CA . ALA A 1 66 ? -7.033 -1.982 -14.742 1.00 36.92 410 ALA A CA 1
ATOM 508 C C . ALA A 1 66 ? -7.589 -1.221 -15.943 1.00 29.95 410 ALA A C 1
ATOM 509 O O . ALA A 1 66 ? -8.805 -1.239 -16.197 1.00 32.86 410 ALA A O 1
ATOM 511 N N . ARG A 1 67 ? -6.715 -0.536 -16.686 1.00 29.69 411 ARG A N 1
ATOM 512 C CA . ARG A 1 67 ? -7.170 0.159 -17.881 1.00 29.52 411 ARG A CA 1
ATOM 513 C C . ARG A 1 67 ? -7.742 -0.824 -18.895 1.00 30.10 411 ARG A C 1
ATOM 514 O O . ARG A 1 67 ? -8.778 -0.549 -19.513 1.00 23.51 411 ARG A O 1
ATOM 522 N N . ILE A 1 68 ? -7.120 -2.001 -19.033 1.00 26.93 412 ILE A N 1
ATOM 523 C CA . ILE A 1 68 ? -7.651 -3.007 -19.958 1.00 25.16 412 ILE A CA 1
ATOM 524 C C . ILE A 1 68 ? -9.031 -3.481 -19.517 1.00 29.63 412 ILE A C 1
ATOM 525 O O . ILE A 1 68 ? -9.951 -3.611 -20.345 1.00 26.53 412 ILE A O 1
ATOM 530 N N . LYS A 1 69 ? -9.207 -3.756 -18.216 1.00 29.92 413 LYS A N 1
ATOM 531 C CA . LYS A 1 69 ? -10.529 -4.190 -17.760 1.00 36.23 413 LYS A CA 1
ATOM 532 C C . LYS A 1 69 ? -11.594 -3.138 -18.070 1.00 29.18 413 LYS A C 1
ATOM 533 O O . LYS A 1 69 ? -12.710 -3.472 -18.496 1.00 29.00 413 LYS A O 1
ATOM 539 N N . ARG A 1 70 ? -11.272 -1.857 -17.865 1.00 31.62 414 ARG A N 1
ATOM 540 C CA . ARG A 1 70 ? -12.235 -0.815 -18.216 1.00 31.04 414 ARG A CA 1
ATOM 541 C C . ARG A 1 70 ? -12.562 -0.836 -19.707 1.00 34.88 414 ARG A C 1
ATOM 542 O O . ARG A 1 70 ? -13.739 -0.737 -20.103 1.00 29.90 414 ARG A O 1
ATOM 550 N N . ALA A 1 71 ? -11.537 -0.981 -20.556 1.00 34.07 415 ALA A N 1
ATOM 551 C CA . ALA A 1 71 ? -11.799 -1.001 -21.994 1.00 25.19 415 ALA A CA 1
ATOM 552 C C . ALA A 1 71 ? -12.677 -2.184 -22.385 1.00 24.43 415 ALA A C 1
ATOM 553 O O . ALA A 1 71 ? -13.545 -2.052 -23.253 1.00 24.24 415 ALA A O 1
ATOM 555 N N . GLU A 1 72 ? -12.497 -3.344 -21.736 1.00 18.40 416 GLU A N 1
ATOM 556 C CA . GLU A 1 72 ? -13.284 -4.520 -22.109 1.00 21.74 416 GLU A CA 1
ATOM 557 C C . GLU A 1 72 ? -14.717 -4.440 -21.601 1.00 27.32 416 GLU A C 1
ATOM 558 O O . GLU A 1 72 ? -15.630 -4.960 -22.258 1.00 26.10 416 GLU A O 1
ATOM 564 N N . GLU A 1 73 ? -14.951 -3.792 -20.457 1.00 28.56 417 GLU A N 1
ATOM 565 C CA . GLU A 1 73 ? -16.337 -3.541 -20.051 1.00 34.86 417 GLU A CA 1
ATOM 566 C C . GLU A 1 73 ? -17.043 -2.615 -21.048 1.00 33.27 417 GLU A C 1
ATOM 567 O O . GLU A 1 73 ? -18.208 -2.844 -21.430 1.00 34.63 417 GLU A O 1
ATOM 573 N N . GLU A 1 74 ? -16.344 -1.568 -21.495 1.00 25.40 418 GLU A N 1
ATOM 574 C CA . GLU A 1 74 ? -16.900 -0.721 -22.546 1.00 29.66 418 GLU A CA 1
ATOM 575 C C . GLU A 1 74 ? -17.153 -1.514 -23.830 1.00 32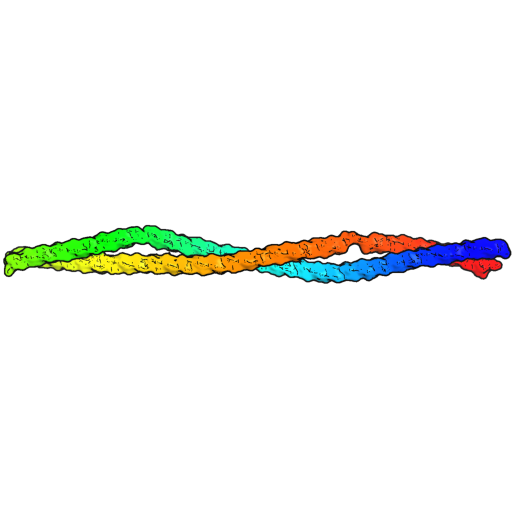.27 418 GLU A C 1
ATOM 576 O O . GLU A 1 74 ? -18.198 -1.349 -24.487 1.00 22.90 418 GLU A O 1
ATOM 582 N N . LYS A 1 75 ? -16.214 -2.394 -24.198 1.00 20.26 419 LYS A N 1
ATOM 583 C CA . LYS A 1 75 ? -16.432 -3.261 -25.357 1.00 25.63 419 LYS A CA 1
ATOM 584 C C . LYS A 1 75 ? -17.705 -4.090 -25.206 1.00 28.27 419 LYS A C 1
ATOM 585 O O . LYS A 1 75 ? -18.464 -4.250 -26.166 1.00 24.97 419 LYS A O 1
ATOM 591 N N . GLU A 1 76 ? -17.959 -4.630 -24.015 1.00 32.36 420 GLU A N 1
ATOM 592 C CA . GLU A 1 76 ? -19.161 -5.447 -23.870 1.00 24.95 420 GLU A CA 1
ATOM 593 C C . GLU A 1 76 ? -20.431 -4.611 -23.956 1.00 29.71 420 GLU A C 1
ATOM 594 O O . GLU A 1 76 ? -21.436 -5.070 -24.521 1.00 27.67 420 GLU A O 1
ATOM 600 N N . ARG A 1 77 ? -20.416 -3.381 -23.440 1.00 26.76 421 ARG A N 1
ATOM 601 C CA . ARG A 1 77 ? -21.589 -2.536 -23.651 1.00 27.74 421 ARG A CA 1
ATOM 602 C C . ARG A 1 77 ? -21.843 -2.333 -25.141 1.00 26.84 421 ARG A C 1
ATOM 603 O O . ARG A 1 77 ? -22.979 -2.468 -25.622 1.00 31.26 421 ARG A O 1
ATOM 611 N N . LEU A 1 78 ? -20.779 -2.049 -25.900 1.00 31.33 422 LEU A N 1
ATOM 612 C CA . LEU A 1 78 ? -20.962 -1.771 -27.320 1.00 20.40 422 LEU A CA 1
ATOM 613 C C . LEU A 1 78 ? -21.413 -3.008 -28.082 1.00 23.53 422 LEU A C 1
ATOM 614 O O . LEU A 1 78 ? -22.249 -2.908 -28.990 1.00 23.83 422 LEU A O 1
ATOM 619 N N . LYS A 1 79 ? -20.871 -4.182 -27.736 1.00 25.23 423 LYS A N 1
ATOM 620 C CA . LYS A 1 79 ? -21.338 -5.418 -28.361 1.00 25.14 423 LYS A CA 1
ATOM 621 C C . LYS A 1 79 ? -22.824 -5.609 -28.128 1.00 29.33 423 LYS A C 1
ATOM 622 O O . LYS A 1 79 ? -23.560 -6.008 -29.043 1.00 27.95 423 LYS A O 1
ATOM 628 N N . ALA A 1 80 ? -23.286 -5.336 -26.900 1.00 27.70 424 ALA A N 1
ATOM 629 C CA . ALA A 1 80 ? -24.704 -5.517 -26.611 1.00 27.28 424 ALA A CA 1
ATOM 630 C C . ALA A 1 80 ? -25.552 -4.536 -27.414 1.00 26.17 424 ALA A C 1
ATOM 631 O O . ALA A 1 80 ? -26.618 -4.903 -27.926 1.00 31.02 424 ALA A O 1
ATOM 633 N N . GLU A 1 81 ? -25.085 -3.286 -27.548 1.00 25.99 425 GLU A N 1
ATOM 634 C CA . GLU A 1 81 ? -25.756 -2.322 -28.417 1.00 32.50 425 GLU A CA 1
ATOM 635 C C . GLU A 1 81 ? -25.846 -2.828 -29.850 1.00 25.73 425 GLU A C 1
ATOM 636 O O . GLU A 1 81 ? -26.886 -2.680 -30.507 1.00 27.18 425 GLU A O 1
ATOM 642 N N . ILE A 1 82 ? -24.768 -3.426 -30.359 1.00 25.71 426 ILE A N 1
ATOM 643 C CA . ILE A 1 82 ? -24.766 -3.888 -31.746 1.00 18.98 426 ILE A CA 1
ATOM 644 C C . ILE A 1 82 ? -25.736 -5.042 -31.922 1.00 29.92 426 ILE A C 1
ATOM 645 O O . ILE A 1 82 ? -26.531 -5.070 -32.871 1.00 22.22 426 ILE A O 1
ATOM 650 N N . LEU A 1 83 ? -25.683 -6.021 -31.022 1.00 25.60 427 LEU A N 1
ATOM 651 C CA . LEU A 1 83 ? -26.603 -7.145 -31.135 1.00 29.39 427 LEU A CA 1
ATOM 652 C C . LEU A 1 83 ? -28.051 -6.679 -31.038 1.00 28.39 427 LEU A C 1
ATOM 653 O O . LEU A 1 83 ? -28.917 -7.176 -31.772 1.00 27.04 427 LEU A O 1
ATOM 658 N N . THR A 1 84 ? -28.333 -5.699 -30.169 1.00 29.06 428 THR A N 1
ATOM 659 C CA . THR A 1 84 ? -29.695 -5.173 -30.086 1.00 24.83 428 THR A CA 1
ATOM 660 C C . THR A 1 84 ? -30.099 -4.506 -31.390 1.00 29.26 428 THR A C 1
ATOM 661 O O . THR A 1 84 ? -31.213 -4.713 -31.896 1.00 35.02 428 THR A O 1
ATOM 665 N N . GLY A 1 85 ? -29.207 -3.691 -31.947 1.00 25.35 429 GLY A N 1
ATOM 666 C CA . GLY A 1 85 ? -29.497 -3.058 -33.222 1.00 22.33 429 GLY A CA 1
ATOM 667 C C . GLY A 1 85 ? -29.705 -4.063 -34.342 1.00 28.15 429 GLY A C 1
ATOM 668 O O . GLY A 1 85 ? -30.646 -3.948 -35.128 1.00 20.88 429 GLY A O 1
ATOM 669 N N . GLU A 1 86 ? -28.837 -5.069 -34.417 1.00 19.42 430 GLU A N 1
ATOM 670 C CA . GLU A 1 86 ? -28.897 -6.035 -35.501 1.00 19.29 430 GLU A CA 1
ATOM 671 C C . GLU A 1 86 ? -30.148 -6.885 -35.428 1.00 27.28 430 GLU A C 1
ATOM 672 O O . GLU A 1 86 ? -30.647 -7.327 -36.467 1.00 26.80 430 GLU A O 1
ATOM 678 N N . ALA A 1 87 ? -30.651 -7.150 -34.219 1.00 24.73 431 ALA A N 1
ATOM 679 C CA . ALA A 1 87 ? -31.862 -7.950 -34.110 1.00 23.99 431 ALA A CA 1
ATOM 680 C C . ALA A 1 87 ? -33.086 -7.213 -34.652 1.00 28.09 431 ALA A C 1
ATOM 681 O O . ALA A 1 87 ? -34.069 -7.858 -35.042 1.00 24.60 431 ALA A O 1
ATOM 683 N N . ARG A 1 88 ? -33.037 -5.877 -34.719 1.00 25.82 432 ARG A N 1
ATOM 684 C CA . ARG A 1 88 ? -34.147 -5.089 -35.253 1.00 25.79 432 ARG A CA 1
ATOM 685 C C . ARG A 1 88 ? -34.172 -5.032 -36.778 1.00 21.83 432 ARG A C 1
ATOM 686 O O . ARG A 1 88 ? -35.225 -4.731 -37.360 1.00 22.83 432 ARG A O 1
ATOM 694 N N . LEU A 1 89 ? -33.049 -5.299 -37.442 1.00 19.33 433 LEU A N 1
ATOM 695 C CA . LEU A 1 89 ? -32.950 -4.999 -38.867 1.00 17.43 433 LEU A CA 1
ATOM 696 C C . LEU A 1 89 ? -33.868 -5.855 -39.745 1.00 24.05 433 LEU A C 1
ATOM 697 O O . LEU A 1 89 ? -34.489 -5.300 -40.666 1.00 24.89 433 LEU A O 1
ATOM 702 N N . PRO A 1 90 ? -33.987 -7.180 -39.537 1.00 26.03 434 PRO A N 1
ATOM 703 C CA . PRO A 1 90 ? -34.936 -7.936 -40.377 1.00 21.63 434 PRO A CA 1
ATOM 704 C C . PRO A 1 90 ? -36.352 -7.404 -40.287 1.00 14.49 434 PRO A C 1
ATOM 705 O O . PRO A 1 90 ? -37.049 -7.316 -41.308 1.00 24.28 434 PRO A O 1
ATOM 709 N N . GLY A 1 91 ? -36.806 -7.077 -39.074 1.00 20.29 435 GLY A N 1
ATOM 710 C CA . GLY A 1 91 ? -38.149 -6.554 -38.907 1.00 18.40 435 GLY A CA 1
ATOM 711 C C . GLY A 1 91 ? -38.362 -5.232 -39.623 1.00 24.66 435 GLY A C 1
ATOM 712 O O . GLY A 1 91 ? -39.391 -5.024 -40.267 1.00 15.71 435 GLY A O 1
ATOM 713 N N . LEU A 1 92 ? -37.402 -4.316 -39.505 1.00 20.01 436 LEU A N 1
ATOM 714 C CA . LEU A 1 92 ? -37.535 -3.033 -40.191 1.00 27.71 436 LEU A CA 1
ATOM 715 C C . LEU A 1 92 ? -37.549 -3.213 -41.706 1.00 22.89 436 LEU A C 1
ATOM 716 O O . LEU A 1 92 ? -38.346 -2.574 -42.407 1.00 20.78 436 LEU A O 1
ATOM 721 N N . ARG A 1 93 ? -36.685 -4.076 -42.239 1.00 18.74 437 ARG A N 1
ATOM 722 C CA . ARG A 1 93 ? -36.682 -4.285 -43.685 1.00 26.02 437 ARG A CA 1
ATOM 723 C C . ARG A 1 93 ? -37.978 -4.943 -44.158 1.00 20.77 437 ARG A C 1
ATOM 724 O O . ARG A 1 93 ? -38.506 -4.597 -45.225 1.00 25.66 437 ARG A O 1
ATOM 732 N N . GLU A 1 94 ? -38.521 -5.877 -43.367 1.00 27.24 438 GLU A N 1
ATOM 733 C CA . GLU A 1 94 ? -39.835 -6.440 -43.689 1.00 19.99 438 GLU A CA 1
ATOM 734 C C . GLU A 1 94 ? -40.889 -5.343 -43.748 1.00 25.58 438 GLU A C 1
ATOM 735 O O . GLU A 1 94 ? -41.643 -5.241 -44.724 1.00 23.52 438 GLU A O 1
ATOM 741 N N . ARG A 1 95 ? -40.948 -4.501 -42.706 1.00 22.35 439 ARG A N 1
ATOM 742 C CA . ARG A 1 95 ? -41.944 -3.431 -42.686 1.00 21.84 439 ARG A CA 1
ATOM 743 C C . ARG A 1 95 ? -41.828 -2.564 -43.927 1.00 21.24 439 ARG A C 1
ATOM 744 O O . ARG A 1 95 ? -42.836 -2.260 -44.584 1.00 19.31 439 ARG A O 1
ATOM 752 N N . ALA A 1 96 ? -40.598 -2.180 -44.285 1.00 21.25 440 ALA A N 1
ATOM 753 C CA . ALA A 1 96 ? -40.418 -1.315 -45.451 1.00 27.75 440 ALA A CA 1
ATOM 754 C C . ALA A 1 96 ? -40.921 -1.986 -46.726 1.00 27.81 440 ALA A C 1
ATOM 755 O O . ALA A 1 96 ? -41.587 -1.343 -47.543 1.00 26.35 440 ALA A O 1
ATOM 757 N N . GLU A 1 97 ? -40.621 -3.277 -46.920 1.00 32.32 441 GLU A N 1
ATOM 758 C CA . GLU A 1 97 ? -41.146 -3.960 -48.106 1.00 30.61 441 GLU A CA 1
ATOM 759 C C . GLU A 1 97 ? -42.672 -3.961 -48.128 1.00 27.39 441 GLU A C 1
ATOM 760 O O . GLU A 1 97 ? -43.299 -3.663 -49.159 1.00 22.02 441 GLU A O 1
ATOM 766 N N . ASN A 1 98 ? -43.290 -4.306 -46.997 1.00 25.58 442 ASN A N 1
ATOM 767 C CA . ASN A 1 98 ? -44.749 -4.337 -46.947 1.00 23.54 442 ASN A CA 1
ATOM 768 C C . ASN A 1 98 ? -45.362 -2.962 -47.196 1.00 29.58 442 ASN A C 1
ATOM 769 O O . ASN A 1 98 ? -46.444 -2.857 -47.797 1.00 22.84 442 ASN A O 1
ATOM 774 N N . LEU A 1 99 ? -44.686 -1.898 -46.764 1.00 26.69 443 LEU A N 1
ATOM 775 C CA . LEU A 1 99 ? -45.227 -0.560 -46.977 1.00 24.69 443 LEU A CA 1
ATOM 776 C C . LEU A 1 99 ? -45.060 -0.116 -48.424 1.00 25.05 443 LEU A C 1
ATOM 777 O O . LEU A 1 99 ? -45.970 0.508 -48.983 1.00 25.66 443 LEU A O 1
ATOM 782 N N . ARG A 1 100 ? -43.932 -0.447 -49.067 1.00 24.38 444 ARG A N 1
ATOM 783 C CA . ARG A 1 100 ? -43.827 -0.166 -50.501 1.00 31.17 444 ARG A CA 1
ATOM 784 C C . ARG A 1 100 ? -44.961 -0.835 -51.260 1.00 26.73 444 ARG A C 1
ATOM 785 O O . ARG A 1 100 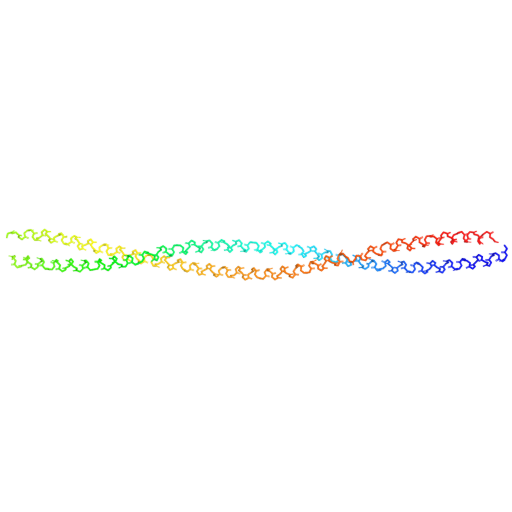? -45.616 -0.214 -52.113 1.00 27.84 444 ARG A O 1
ATOM 793 N N . ARG A 1 101 ? -45.211 -2.110 -50.943 1.00 26.48 445 ARG A N 1
ATOM 794 C CA . ARG A 1 101 ? -46.290 -2.839 -51.598 1.00 28.61 445 ARG A CA 1
ATOM 795 C C . ARG A 1 101 ? -47.646 -2.197 -51.328 1.00 28.36 445 ARG A C 1
ATOM 796 O O . ARG A 1 101 ? -48.483 -2.089 -52.233 1.00 29.69 445 ARG A O 1
ATOM 804 N N . LEU A 1 102 ? -47.893 -1.786 -50.083 1.00 25.62 446 LEU A N 1
ATOM 805 C CA . LEU A 1 102 ? -49.161 -1.138 -49.754 1.00 29.56 446 LEU A CA 1
ATOM 806 C C . LEU A 1 102 ? -49.334 0.161 -50.534 1.00 35.01 446 LEU A C 1
ATOM 807 O O . LEU A 1 102 ? -50.437 0.474 -51.001 1.00 26.13 446 LEU A O 1
ATOM 812 N N . VAL A 1 103 ? -48.251 0.931 -50.670 1.00 27.14 447 VAL A N 1
ATOM 813 C CA . VAL A 1 103 ? -48.285 2.181 -51.430 1.00 27.18 447 VAL A CA 1
ATOM 814 C C . VAL A 1 103 ? -48.690 1.915 -52.874 1.00 38.16 447 VAL A C 1
ATOM 815 O O . VAL A 1 103 ? -49.603 2.560 -53.415 1.00 28.52 447 VAL A O 1
ATOM 819 N N . GLU A 1 104 ? -48.033 0.939 -53.514 1.00 29.98 448 GLU A N 1
ATOM 820 C CA . GLU A 1 104 ? -48.404 0.600 -54.884 1.00 33.43 448 GLU A CA 1
ATOM 821 C C . GLU A 1 104 ? -49.855 0.136 -54.977 1.00 37.72 448 GLU A C 1
ATOM 822 O O . GLU A 1 104 ? -50.601 0.567 -55.868 1.00 34.01 448 GLU A O 1
ATOM 828 N N . GLU A 1 105 ? -50.272 -0.739 -54.059 1.00 29.28 449 GLU A N 1
ATOM 829 C CA . GLU A 1 105 ? -51.653 -1.201 -54.011 1.00 28.89 449 GLU A CA 1
ATOM 830 C C . GLU A 1 105 ? -52.637 -0.036 -53.968 1.00 36.31 449 GLU A C 1
ATOM 831 O O . GLU A 1 105 ? -53.593 0.017 -54.752 1.00 33.35 449 GLU A O 1
ATOM 837 N N . LYS A 1 106 ? -52.421 0.906 -53.048 1.00 28.27 450 LYS A N 1
ATOM 838 C CA . LYS A 1 106 ? -53.346 2.027 -52.918 1.00 29.25 450 LYS A CA 1
ATOM 839 C C . LYS A 1 106 ? -53.367 2.870 -54.182 1.00 37.74 450 LYS A C 1
ATOM 840 O O . LYS A 1 106 ? -54.437 3.297 -54.616 1.00 30.86 450 LYS A O 1
ATOM 846 N N . ARG A 1 107 ? -52.200 3.128 -54.784 1.00 37.39 451 ARG A N 1
ATOM 847 C CA . ARG A 1 107 ? -52.184 3.865 -56.048 1.00 40.73 451 ARG A CA 1
ATOM 848 C C . ARG A 1 107 ? -53.036 3.169 -57.107 1.00 43.15 451 ARG A C 1
ATOM 849 O O . ARG A 1 107 ? -53.800 3.819 -57.838 1.00 40.89 451 ARG A O 1
ATOM 857 N N . ALA A 1 108 ? -52.917 1.840 -57.212 1.00 34.50 452 ALA A N 1
ATOM 858 C CA . ALA A 1 108 ? -53.701 1.125 -58.219 1.00 34.15 452 ALA A CA 1
ATOM 859 C C . ALA A 1 108 ? -55.197 1.204 -57.919 1.00 43.25 452 ALA A C 1
ATOM 860 O O . ALA A 1 108 ? -56.020 1.361 -58.832 1.00 36.68 452 ALA A O 1
ATOM 862 N N . GLU A 1 109 ? -55.564 1.088 -56.642 1.00 41.25 453 GLU A N 1
ATOM 863 C CA . GLU A 1 109 ? -56.963 1.209 -56.249 1.00 42.57 453 GLU A CA 1
ATOM 864 C C . GLU A 1 109 ? -57.506 2.596 -56.580 1.00 44.48 453 GLU A C 1
ATOM 865 O O . GLU A 1 109 ? -58.652 2.735 -57.023 1.00 44.41 453 GLU A O 1
ATOM 871 N N . ILE A 1 110 ? -56.693 3.636 -56.364 1.00 46.88 454 ILE A N 1
ATOM 872 C CA . ILE A 1 110 ? -57.107 4.998 -56.692 1.00 43.08 454 ILE A CA 1
ATOM 873 C C . ILE A 1 110 ? -57.298 5.146 -58.195 1.00 50.34 454 ILE A C 1
ATOM 874 O O . ILE A 1 110 ? -58.223 5.828 -58.655 1.00 49.50 454 ILE A O 1
ATOM 879 N N . SER A 1 111 ? -56.437 4.498 -58.986 1.00 44.28 455 SER A N 1
ATOM 880 C CA . SER A 1 111 ? -56.607 4.540 -60.435 1.00 55.71 455 SER A CA 1
ATOM 881 C C . SER A 1 111 ? -57.917 3.888 -60.862 1.00 50.23 455 SER A C 1
ATOM 882 O O . SER A 1 111 ? -58.675 4.462 -61.653 1.00 54.60 455 SER A O 1
ATOM 885 N N . GLU A 1 112 ? -58.193 2.678 -60.363 1.00 53.24 456 GLU A N 1
ATOM 886 C CA . GLU A 1 112 ? -59.426 1.989 -60.745 1.00 58.50 456 GLU A CA 1
ATOM 887 C C . GLU A 1 112 ? -60.649 2.815 -60.375 1.00 63.20 456 GLU A C 1
ATOM 888 O O . GLU A 1 112 ? -61.569 3.006 -61.189 1.00 54.85 456 GLU A O 1
ATOM 894 N N . LEU A 1 113 ? -60.677 3.315 -59.138 1.00 43.94 457 LEU A N 1
ATOM 895 C CA . LEU A 1 113 ? -61.869 4.015 -58.688 1.00 56.99 457 LEU A CA 1
ATOM 896 C C . LEU A 1 113 ? -62.036 5.337 -59.435 1.00 60.55 457 LEU A C 1
ATOM 897 O O . LEU A 1 113 ? -63.164 5.728 -59.769 1.00 54.86 457 LEU A O 1
ATOM 902 N N . GLU A 1 114 ? -60.924 6.029 -59.725 1.00 55.13 458 GLU A N 1
ATOM 903 C CA . GLU A 1 114 ? -60.986 7.196 -60.601 1.00 55.26 458 GLU A CA 1
ATOM 904 C C . GLU A 1 114 ? -61.539 6.839 -61.976 1.00 65.15 458 GLU A C 1
ATOM 905 O O . GLU A 1 114 ? -62.268 7.640 -62.575 1.00 57.99 458 GLU A O 1
ATOM 911 N N . ARG A 1 115 ? -61.203 5.649 -62.491 1.00 63.95 459 ARG A N 1
ATOM 912 C CA . ARG A 1 115 ? -61.760 5.198 -63.765 1.00 66.69 459 ARG A CA 1
ATOM 913 C C . ARG A 1 115 ? -63.275 5.064 -63.689 1.00 66.35 459 ARG A C 1
ATOM 914 O O . ARG A 1 115 ? -63.993 5.494 -64.604 1.00 73.29 459 ARG A O 1
ATOM 916 N N . ARG A 1 116 ? -63.783 4.476 -62.601 1.00 58.95 460 ARG A N 1
ATOM 917 C CA . ARG A 1 116 ? -65.232 4.330 -62.474 1.00 72.50 460 ARG A CA 1
ATOM 918 C C . ARG A 1 116 ? -65.918 5.693 -62.348 1.00 75.60 460 ARG A C 1
ATOM 919 O O . ARG A 1 116 ? -66.970 5.924 -62.959 1.00 72.76 460 ARG A O 1
ATOM 927 N N . LEU A 1 117 ? -65.330 6.617 -61.583 1.00 65.03 461 LEU A N 1
ATOM 928 C CA . LEU A 1 117 ? -65.894 7.964 -61.519 1.00 69.74 461 LEU A CA 1
ATOM 929 C C . LEU A 1 117 ? -65.883 8.624 -62.895 1.00 80.44 461 LEU A C 1
ATOM 930 O O . LEU A 1 117 ? -66.809 9.364 -63.245 1.00 84.40 461 LEU A O 1
ATOM 935 N N . SER A 1 118 ? -64.848 8.358 -63.694 1.00 75.20 462 SER A N 1
ATOM 936 C CA . SER A 1 118 ? -64.796 8.912 -65.043 1.00 72.47 462 SER A CA 1
ATOM 937 C C . SER A 1 118 ? -65.922 8.359 -65.907 1.00 78.15 462 SER A C 1
ATOM 938 O O . SER A 1 118 ? -66.629 9.115 -66.584 1.00 83.39 462 SER A O 1
ATOM 941 N N . SER A 1 119 ? -66.111 7.036 -65.889 1.00 71.21 463 SER A N 1
ATOM 942 C CA . SER A 1 119 ? -67.145 6.428 -66.723 1.00 80.74 463 SER A CA 1
ATOM 943 C C . SER A 1 119 ? -68.537 6.896 -66.310 1.00 88.22 463 SER A C 1
ATOM 944 O O . SER A 1 119 ? -69.336 7.323 -67.152 1.00 95.92 463 SER A O 1
ATOM 946 N N . ILE A 1 120 ? -68.841 6.832 -65.009 1.00 83.47 464 ILE A N 1
ATOM 947 C CA . ILE A 1 120 ? -70.159 7.241 -64.532 1.00 78.21 464 ILE A CA 1
ATOM 948 C C . ILE A 1 120 ? -70.427 8.715 -64.817 1.00 85.93 464 ILE A C 1
ATOM 949 O O . ILE A 1 120 ? -71.514 9.074 -65.283 1.00 86.32 464 ILE A O 1
ATOM 951 N N . THR A 1 121 ? -69.458 9.583 -64.543 1.00 78.45 465 THR A N 1
ATOM 952 C CA . THR A 1 121 ? -69.625 11.008 -64.817 1.00 79.00 465 THR A CA 1
ATOM 953 C C . THR A 1 121 ? -69.576 11.274 -66.319 1.00 84.49 465 THR A C 1
ATOM 954 O O . THR A 1 121 ? -69.420 12.415 -66.757 1.00 85.37 465 THR A O 1
ATOM 956 N N . SER A 1 131 ? -75.713 9.408 -59.832 1.00 69.22 696 SER A N 1
ATOM 957 C CA . SER A 1 131 ? -76.037 10.181 -58.639 1.00 78.66 696 SER A CA 1
ATOM 958 C C . SER A 1 131 ? -75.150 9.773 -57.471 1.00 83.09 696 SER A C 1
ATOM 959 O O . SER A 1 131 ? -74.641 10.616 -56.731 1.00 71.23 696 SER A O 1
ATOM 961 N N . GLN A 1 132 ? -74.960 8.466 -57.310 1.00 80.22 697 GLN A N 1
ATOM 962 C CA . GLN A 1 132 ? -74.183 7.963 -56.185 1.00 79.26 697 GLN A CA 1
ATOM 963 C C . GLN A 1 132 ? -72.692 7.929 -56.503 1.00 83.23 697 GLN A C 1
ATOM 964 O O . GLN A 1 132 ? -71.942 7.143 -55.910 1.00 71.69 697 GLN A O 1
ATOM 966 N N . SER A 1 133 ? -72.247 8.778 -57.435 1.00 82.23 698 SER A N 1
ATOM 967 C CA . SER A 1 133 ? -70.816 9.013 -57.581 1.00 62.53 698 SER A CA 1
ATOM 968 C C . SER A 1 133 ? -70.242 9.696 -56.350 1.00 62.76 698 SER A C 1
ATOM 969 O O . SER A 1 133 ? -69.022 9.686 -56.156 1.00 56.45 698 SER A O 1
ATOM 972 N N . PHE A 1 134 ? -71.106 10.296 -55.525 1.00 60.91 699 PHE A N 1
ATOM 973 C CA . PHE A 1 134 ? -70.662 10.919 -54.284 1.00 68.56 699 PHE A CA 1
ATOM 974 C C . PHE A 1 134 ? -70.013 9.892 -53.359 1.00 66.99 699 PHE A C 1
ATOM 975 O O . PHE A 1 134 ? -68.975 10.166 -52.737 1.00 54.98 699 PHE A O 1
ATOM 983 N N . GLU A 1 135 ? -70.600 8.693 -53.278 1.00 57.80 700 GLU A N 1
ATOM 984 C CA . GLU A 1 135 ? -70.001 7.603 -52.515 1.00 54.12 700 GLU A CA 1
ATOM 985 C C . GLU A 1 135 ? -68.590 7.296 -53.005 1.00 52.31 700 GLU A C 1
ATOM 986 O O . GLU A 1 135 ? -67.656 7.141 -52.206 1.00 53.78 700 GLU A O 1
ATOM 992 N N . LEU A 1 136 ? -68.419 7.199 -54.327 1.00 50.27 701 LEU A N 1
ATOM 993 C CA . LEU A 1 136 ? -67.098 6.934 -54.881 1.00 49.93 701 LEU A CA 1
ATOM 994 C C . LEU A 1 136 ? -66.120 8.049 -54.530 1.00 54.53 701 LEU A C 1
ATOM 995 O O . LEU A 1 136 ? -64.948 7.784 -54.252 1.00 41.69 701 LEU A O 1
ATOM 1000 N N . ARG A 1 137 ? -66.581 9.305 -54.546 1.00 37.23 702 ARG A N 1
ATOM 1001 C CA . ARG A 1 137 ? -65.696 10.417 -54.206 1.00 44.48 702 ARG A CA 1
ATOM 1002 C C . ARG A 1 137 ? -65.247 10.350 -52.750 1.00 43.50 702 ARG A C 1
ATOM 1003 O O . ARG A 1 137 ? -64.089 10.655 -52.436 1.00 42.59 702 ARG A O 1
ATOM 1011 N N . ILE A 1 138 ? -66.156 9.980 -51.843 1.00 39.03 703 ILE A N 1
ATOM 1012 C CA . ILE A 1 138 ? -65.765 9.794 -50.447 1.00 42.00 703 ILE A CA 1
ATOM 1013 C C . ILE A 1 138 ? -64.731 8.681 -50.336 1.00 41.38 703 ILE A C 1
ATOM 1014 O O . ILE A 1 138 ? -63.677 8.840 -49.702 1.00 36.00 703 ILE A O 1
ATOM 1019 N N . LYS A 1 139 ? -65.014 7.543 -50.973 1.00 40.48 704 LYS A N 1
ATOM 1020 C CA . LYS A 1 139 ? -64.047 6.452 -51.008 1.00 45.52 704 LYS A CA 1
ATOM 1021 C C . LYS A 1 139 ? -62.705 6.925 -51.546 1.00 44.57 704 LYS A C 1
ATOM 1022 O O . LYS A 1 139 ? -61.651 6.510 -51.049 1.00 33.75 704 LYS A O 1
ATOM 1024 N N . LEU A 1 140 ? -62.729 7.801 -52.554 1.00 42.15 705 LEU A N 1
ATOM 1025 C CA . LEU A 1 140 ? -61.510 8.392 -53.102 1.00 41.98 705 LEU A CA 1
ATOM 1026 C C . LEU A 1 140 ? -60.718 9.117 -52.031 1.00 42.07 705 LEU A C 1
ATOM 1027 O O . LEU A 1 140 ? -59.542 8.816 -51.810 1.00 37.87 705 LEU A O 1
ATOM 1032 N N . SER A 1 141 ? -61.341 10.093 -51.359 1.00 39.09 706 SER A N 1
ATOM 1033 C CA . SER A 1 141 ? -60.586 10.806 -50.330 1.00 43.02 706 SER A CA 1
ATOM 1034 C C . SER A 1 141 ? -60.072 9.857 -49.246 1.00 38.45 706 SER A C 1
ATOM 1035 O O . SER A 1 141 ? -58.984 10.078 -48.695 1.00 31.83 706 SER A O 1
ATOM 1038 N N . ASP A 1 142 ? -60.807 8.778 -48.947 1.00 40.54 707 ASP A N 1
ATOM 1039 C CA . ASP A 1 142 ? -60.290 7.806 -47.978 1.00 36.57 707 ASP A CA 1
ATOM 1040 C C . ASP A 1 142 ? -59.063 7.074 -48.525 1.00 32.49 707 ASP A C 1
ATOM 1041 O O . ASP A 1 142 ? -58.066 6.889 -47.817 1.00 41.48 707 ASP A O 1
ATOM 1046 N N . LEU A 1 143 ? -59.102 6.661 -49.785 1.00 29.12 708 LEU A N 1
ATOM 1047 C CA . LEU A 1 143 ? -57.929 6.026 -50.372 1.00 31.80 708 LEU A CA 1
ATOM 1048 C C . LEU A 1 143 ? -56.736 6.977 -50.387 1.00 35.98 708 LEU A C 1
ATOM 1049 O O . LEU A 1 143 ? -55.598 6.555 -50.142 1.00 31.47 708 LEU A O 1
ATOM 1054 N N . GLU A 1 144 ? -56.983 8.265 -50.634 1.00 33.31 709 GLU A N 1
ATOM 1055 C CA . GLU A 1 144 ? -55.917 9.264 -50.597 1.00 28.75 709 GLU A CA 1
ATOM 1056 C C . GLU A 1 144 ? -55.318 9.408 -49.208 1.00 32.99 709 GLU A C 1
ATOM 1057 O O . GLU A 1 144 ? -54.090 9.542 -49.071 1.00 29.95 709 GLU A O 1
ATOM 1063 N N . LYS A 1 145 ? -56.161 9.425 -48.167 1.00 30.35 710 LYS A N 1
ATOM 1064 C CA . LYS A 1 145 ? -55.619 9.497 -46.815 1.00 34.12 710 LYS A CA 1
ATOM 1065 C C . LYS A 1 145 ? -54.766 8.267 -46.520 1.00 32.60 710 LYS A C 1
ATOM 1066 O O . LYS A 1 145 ? -53.674 8.387 -45.947 1.00 27.21 710 LYS A O 1
ATOM 1072 N N . GLU A 1 146 ? -55.225 7.081 -46.951 1.00 25.53 711 GLU A N 1
ATOM 1073 C C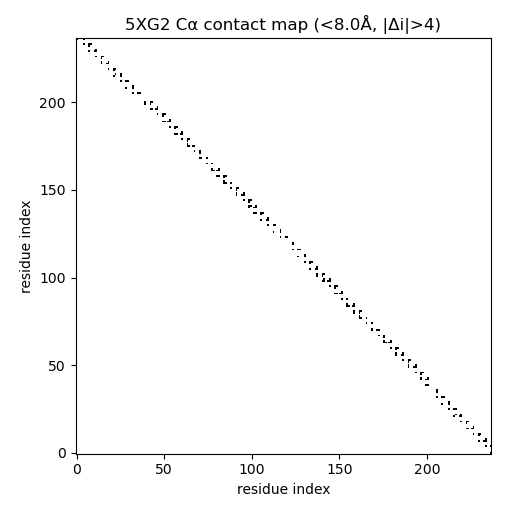A . GLU A 1 146 ? -54.493 5.848 -46.662 1.00 29.59 711 GLU A CA 1
ATOM 1074 C C . GLU A 1 146 ? -53.160 5.799 -47.395 1.00 32.01 711 GLU A C 1
ATOM 1075 O O . GLU A 1 146 ? -52.148 5.356 -46.833 1.00 29.31 711 GLU A O 1
ATOM 1081 N N . LEU A 1 147 ? -53.148 6.198 -48.664 1.00 25.59 712 LEU A N 1
ATOM 1082 C CA . LEU A 1 147 ? -51.888 6.253 -49.394 1.00 33.10 712 LEU A CA 1
ATOM 1083 C C . LEU A 1 147 ? -50.929 7.238 -48.741 1.00 30.49 712 LEU A C 1
ATOM 1084 O O . LEU A 1 147 ? -49.738 6.941 -48.567 1.00 26.44 712 LEU A O 1
ATOM 1089 N N . GLU A 1 148 ? -51.437 8.411 -48.344 1.00 27.81 713 GLU A N 1
ATOM 1090 C CA . GLU A 1 148 ? -50.576 9.391 -47.696 1.00 24.00 713 GLU A CA 1
ATOM 1091 C C . GLU A 1 148 ? -49.947 8.817 -46.430 1.00 34.70 713 GLU A C 1
ATOM 1092 O O . GLU A 1 148 ? -48.729 8.943 -46.212 1.00 26.11 713 GLU A O 1
ATOM 1098 N N . LEU A 1 149 ? -50.771 8.172 -45.589 1.00 26.11 714 LEU A N 1
ATOM 1099 C CA . LEU A 1 149 ? -50.269 7.558 -44.363 1.00 29.85 714 LEU A CA 1
ATOM 1100 C C . LEU A 1 149 ? -49.238 6.479 -44.662 1.00 28.32 714 LEU A C 1
ATOM 1101 O O . LEU A 1 149 ? -48.206 6.397 -43.987 1.00 30.61 714 LEU A O 1
ATOM 1106 N N . ALA A 1 150 ? -49.513 5.621 -45.649 1.00 28.82 715 ALA A N 1
ATOM 1107 C CA . ALA A 1 150 ? -48.553 4.578 -46.006 1.00 26.75 715 ALA A CA 1
ATOM 1108 C C . ALA A 1 150 ? -47.213 5.176 -46.412 1.00 28.11 715 ALA A C 1
ATOM 1109 O O . ALA A 1 150 ? -46.158 4.636 -46.070 1.00 18.87 715 ALA A O 1
ATOM 1111 N N . ARG A 1 151 ? -47.234 6.293 -47.149 1.00 24.66 716 ARG A N 1
ATOM 1112 C CA . ARG A 1 151 ? -45.981 6.912 -47.574 1.00 23.86 716 ARG A CA 1
ATOM 1113 C C . ARG A 1 151 ? -45.231 7.519 -46.405 1.00 23.30 716 ARG A C 1
ATOM 1114 O O . ARG A 1 151 ? -43.997 7.427 -46.337 1.00 25.09 716 ARG A O 1
ATOM 1122 N N . LYS A 1 152 ? -45.954 8.148 -45.474 1.00 19.99 717 LYS A N 1
ATOM 1123 C CA . LYS A 1 152 ? -45.299 8.709 -44.303 1.00 23.93 717 LYS A CA 1
ATOM 1124 C C . LYS A 1 152 ? -44.727 7.616 -43.399 1.00 30.40 717 LYS A C 1
ATOM 1125 O O . LYS A 1 152 ? -43.627 7.774 -42.832 1.00 25.40 717 LYS A O 1
ATOM 1131 N N . ASP A 1 153 ? -45.446 6.492 -43.269 1.00 23.34 718 ASP A N 1
ATOM 1132 C CA . ASP A 1 153 ? -44.912 5.352 -42.527 1.00 20.96 718 ASP A CA 1
ATOM 1133 C C . ASP A 1 153 ? -43.662 4.808 -43.199 1.00 18.73 718 ASP A C 1
ATOM 1134 O O . ASP A 1 153 ? -42.683 4.482 -42.523 1.00 23.35 718 ASP A O 1
ATOM 1139 N N . LEU A 1 154 ? -43.690 4.670 -44.529 1.00 17.08 719 LEU A N 1
ATOM 1140 C CA . LEU A 1 154 ? -42.512 4.184 -45.239 1.00 21.66 719 LEU A CA 1
ATOM 1141 C C . LEU A 1 154 ? -41.309 5.094 -44.997 1.00 22.10 719 LEU A C 1
ATOM 1142 O O . LEU A 1 154 ? -40.189 4.612 -44.753 1.00 18.66 719 LEU A O 1
ATOM 1147 N N . GLU A 1 155 ? -41.520 6.414 -45.057 1.00 19.64 720 GLU A N 1
ATOM 1148 C CA . GLU A 1 155 ? -40.418 7.334 -44.777 1.00 16.35 720 GLU A CA 1
ATOM 1149 C C . GLU A 1 155 ? -39.869 7.112 -43.373 1.00 19.72 720 GLU A C 1
ATOM 1150 O O . GLU A 1 155 ? -38.648 7.118 -43.167 1.00 24.38 720 GLU A O 1
ATOM 1156 N N . LYS A 1 156 ? -40.762 6.895 -42.398 1.00 22.58 721 LYS A N 1
ATOM 1157 C CA . LYS A 1 156 ? -40.322 6.703 -41.023 1.00 24.81 721 LYS A CA 1
ATOM 1158 C C . LYS A 1 156 ? -39.540 5.404 -40.847 1.00 22.25 721 LYS A C 1
ATOM 1159 O O . LYS A 1 156 ? -38.491 5.400 -40.193 1.00 19.64 721 LYS A O 1
ATOM 1165 N N . VAL A 1 157 ? -40.035 4.296 -41.411 1.00 21.23 722 VAL A N 1
ATOM 1166 C CA . VAL A 1 157 ? -39.317 3.022 -41.301 1.00 26.18 722 VAL A CA 1
ATOM 1167 C C . VAL A 1 157 ? -37.959 3.119 -41.974 1.00 21.94 722 VAL A C 1
ATOM 1168 O O . VAL A 1 157 ? -36.940 2.699 -41.411 1.00 25.46 722 VAL A O 1
ATOM 1172 N N . LEU A 1 158 ? -37.919 3.644 -43.200 1.00 20.14 723 LEU A N 1
ATOM 1173 C CA . LEU A 1 158 ? -36.635 3.746 -43.893 1.00 24.02 723 LEU A CA 1
ATOM 1174 C C . LEU A 1 158 ? -35.640 4.595 -43.106 1.00 20.76 723 LEU A C 1
ATOM 1175 O O . LEU A 1 158 ? -34.455 4.238 -42.997 1.00 20.62 723 LEU A O 1
ATOM 1180 N N . ALA A 1 159 ? -36.101 5.721 -42.546 1.00 20.30 724 ALA A N 1
ATOM 1181 C CA . ALA A 1 159 ? -35.209 6.541 -41.733 1.00 20.97 724 ALA A CA 1
ATOM 1182 C C . ALA A 1 159 ? -34.700 5.775 -40.516 1.00 27.82 724 ALA A C 1
ATOM 1183 O O . ALA A 1 159 ? -33.511 5.862 -40.169 1.00 20.04 724 ALA A O 1
ATOM 1185 N N . GLU A 1 160 ? -35.581 5.020 -39.848 1.00 24.98 725 GLU A N 1
ATOM 1186 C CA . GLU A 1 160 ? -35.136 4.316 -38.649 1.00 19.08 725 GLU A CA 1
ATOM 1187 C C . GLU A 1 160 ? -34.163 3.193 -38.995 1.00 25.29 725 GLU A C 1
ATOM 1188 O O . GLU A 1 160 ? -33.174 2.978 -38.279 1.00 22.54 725 GLU A O 1
ATOM 1194 N N . GLU A 1 161 ? -34.399 2.481 -40.098 1.00 23.08 726 GLU A N 1
ATOM 1195 C CA . GLU A 1 161 ? -33.439 1.459 -40.502 1.00 25.01 726 GLU A CA 1
ATOM 1196 C C . GLU A 1 161 ? -32.082 2.076 -40.805 1.00 31.86 726 GLU A C 1
ATOM 1197 O O . GLU A 1 161 ? -31.037 1.540 -40.396 1.00 23.80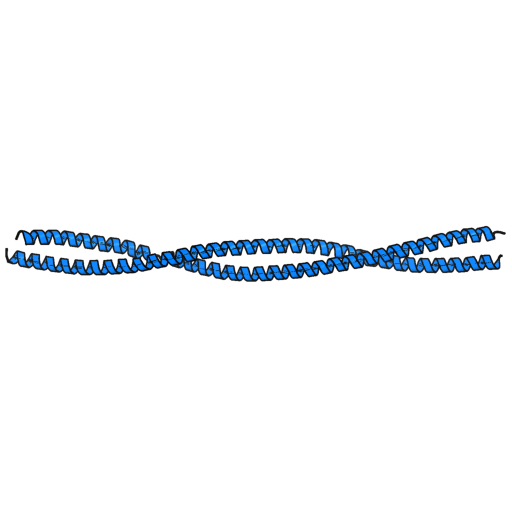 726 GLU A O 1
ATOM 1203 N N . ARG A 1 162 ? -32.082 3.211 -41.516 1.00 23.31 727 ARG A N 1
ATOM 1204 C CA . ARG A 1 162 ? -30.837 3.926 -41.785 1.00 29.45 727 ARG A CA 1
ATOM 1205 C C . ARG A 1 162 ? -30.139 4.338 -40.485 1.00 23.34 727 ARG A C 1
ATOM 1206 O O . ARG A 1 162 ? -28.911 4.199 -40.341 1.00 22.07 727 ARG A O 1
ATOM 1214 N N . ALA A 1 163 ? -30.915 4.799 -39.502 1.00 19.93 728 ALA A N 1
ATOM 1215 C CA . ALA A 1 163 ? -30.326 5.220 -38.235 1.00 20.45 728 ALA A CA 1
ATOM 1216 C C . ALA A 1 163 ? -29.727 4.038 -37.475 1.00 25.72 728 ALA A C 1
ATOM 1217 O O . ALA A 1 163 ? -28.638 4.157 -36.905 1.00 21.53 728 ALA A O 1
ATOM 1219 N N . VAL A 1 164 ? -30.413 2.890 -37.458 1.00 19.04 729 VAL A N 1
ATOM 1220 C CA . VAL A 1 164 ? -29.876 1.713 -36.766 1.00 19.34 729 VAL A CA 1
ATOM 1221 C C . VAL A 1 164 ? -28.587 1.236 -37.432 1.00 20.43 729 VAL A C 1
ATOM 1222 O O . VAL A 1 164 ? -27.585 0.977 -36.759 1.00 19.85 729 VAL A O 1
ATOM 1226 N N . ARG A 1 165 ? -28.582 1.126 -38.763 1.00 19.07 730 ARG A N 1
ATOM 1227 C CA . ARG A 1 165 ? -27.347 0.766 -39.463 1.00 26.69 730 ARG A CA 1
ATOM 1228 C C . ARG A 1 165 ? -26.197 1.716 -39.113 1.00 23.11 730 ARG A C 1
ATOM 1229 O O . ARG A 1 165 ? -25.053 1.281 -38.919 1.00 21.57 730 ARG A O 1
ATOM 1237 N N . GLU A 1 166 ? -26.482 3.025 -39.064 1.00 17.25 731 GLU A N 1
ATOM 1238 C CA . GLU A 1 166 ? -25.451 4.009 -38.747 1.00 24.40 731 GLU A CA 1
ATOM 1239 C C . GLU A 1 166 ? -24.913 3.790 -37.343 1.00 27.59 731 GLU A C 1
ATOM 1240 O O . GLU A 1 166 ? -23.697 3.797 -37.122 1.00 23.22 731 GLU A O 1
ATOM 1246 N N . GLU A 1 167 ? -25.817 3.598 -36.374 1.00 23.15 732 GLU A N 1
ATOM 1247 C CA . GLU A 1 167 ? -25.386 3.428 -34.996 1.00 24.82 732 GLU A CA 1
ATOM 1248 C C . GLU A 1 167 ? -24.596 2.147 -34.820 1.00 19.05 732 GLU A C 1
ATOM 1249 O O . GLU A 1 167 ? -23.648 2.106 -34.015 1.00 16.67 732 GLU A O 1
ATOM 1255 N N . ILE A 1 168 ? -24.935 1.113 -35.588 1.00 18.28 733 ILE A N 1
ATOM 1256 C CA . ILE A 1 168 ? -24.120 -0.103 -35.582 1.00 27.90 733 ILE A CA 1
ATOM 1257 C C . ILE A 1 168 ? -22.715 0.194 -36.088 1.00 29.26 733 ILE A C 1
ATOM 1258 O O . ILE A 1 168 ? -21.718 -0.212 -35.474 1.00 23.44 733 ILE A O 1
ATOM 1263 N N . GLU A 1 169 ? -22.610 0.893 -37.226 1.00 26.62 734 GLU A N 1
ATOM 1264 C CA . GLU A 1 169 ? -21.278 1.186 -37.754 1.00 28.05 734 GLU A CA 1
ATOM 1265 C C . GLU A 1 169 ? -20.438 1.985 -36.758 1.00 30.34 734 GLU A C 1
ATOM 1266 O O . GLU A 1 169 ? -19.238 1.714 -36.575 1.00 28.80 734 GLU A O 1
ATOM 1272 N N . VAL A 1 170 ? -21.051 2.963 -36.092 1.00 25.26 735 VAL A N 1
ATOM 1273 C CA . VAL A 1 170 ? -20.306 3.754 -35.117 1.00 25.22 735 VAL A CA 1
ATOM 1274 C C . VAL A 1 170 ? -19.833 2.881 -33.963 1.00 28.21 735 VAL A C 1
ATOM 1275 O O . VAL A 1 170 ? -18.680 2.996 -33.505 1.00 22.62 735 VAL A O 1
ATOM 1279 N N . ALA A 1 171 ? -20.719 2.009 -33.451 1.00 20.67 736 ALA A N 1
ATOM 1280 C CA . ALA A 1 171 ? -20.290 1.150 -32.355 1.00 28.31 736 ALA A CA 1
ATOM 1281 C C . ALA A 1 171 ? -19.127 0.254 -32.792 1.00 27.27 736 ALA A C 1
ATOM 1282 O O . ALA A 1 171 ? -18.141 0.111 -32.062 1.00 23.74 736 ALA A O 1
ATOM 1284 N N . LYS A 1 172 ? -19.199 -0.308 -34.005 1.00 24.95 737 LYS A N 1
ATOM 1285 C CA . LYS A 1 172 ? -18.129 -1.181 -34.494 1.00 28.01 737 LYS A CA 1
ATOM 1286 C C . LYS A 1 172 ? -16.791 -0.444 -34.579 1.00 37.09 737 LYS A C 1
ATOM 1287 O O . LYS A 1 172 ? -15.744 -0.982 -34.177 1.00 23.25 737 LYS A O 1
ATOM 1293 N N . ARG A 1 173 ? -16.801 0.787 -35.117 1.00 25.93 738 ARG A N 1
ATOM 1294 C CA . ARG A 1 173 ? -15.564 1.571 -35.171 1.00 31.73 738 ARG A CA 1
ATOM 1295 C C . ARG A 1 173 ? -14.996 1.805 -33.777 1.00 32.11 738 ARG A C 1
ATOM 1296 O O . ARG A 1 173 ? -13.776 1.711 -33.558 1.00 29.34 738 ARG A O 1
ATOM 1304 N N . ARG A 1 174 ? -15.862 2.142 -32.823 1.00 22.13 739 ARG A N 1
ATOM 1305 C CA . ARG A 1 174 ? -15.375 2.381 -31.477 1.00 24.76 739 ARG A CA 1
ATOM 1306 C C . ARG A 1 174 ? -14.777 1.110 -30.886 1.00 22.22 739 ARG A C 1
ATOM 1307 O O . ARG A 1 174 ? -13.753 1.158 -30.192 1.00 26.54 739 ARG A O 1
ATOM 1315 N N . ILE A 1 175 ? -15.397 -0.042 -31.165 1.00 22.01 740 ILE A N 1
ATOM 1316 C CA . ILE A 1 175 ? -14.851 -1.317 -30.707 1.00 22.76 740 ILE A CA 1
ATOM 1317 C C . ILE A 1 175 ? -13.466 -1.554 -31.306 1.00 23.70 740 ILE A C 1
ATOM 1318 O O . ILE A 1 175 ? -12.532 -1.936 -30.598 1.00 26.79 740 ILE A O 1
ATOM 1323 N N . ASN A 1 176 ? -13.300 -1.299 -32.606 1.00 26.27 741 ASN A N 1
ATOM 1324 C CA . ASN A 1 176 ? -11.977 -1.407 -33.219 1.00 32.92 741 ASN A CA 1
ATOM 1325 C C . ASN A 1 176 ? -10.964 -0.516 -32.506 1.00 35.84 741 ASN A C 1
ATOM 1326 O O . ASN A 1 176 ? -9.836 -0.941 -32.209 1.00 34.01 741 ASN A O 1
ATOM 1331 N N . GLU A 1 177 ? -11.358 0.729 -32.224 1.00 27.33 742 GLU A N 1
ATOM 1332 C CA . GLU A 1 177 ? -10.533 1.651 -31.448 1.00 29.09 742 GLU A CA 1
ATOM 1333 C C . GLU A 1 177 ? -10.094 1.015 -30.138 1.00 39.05 742 GLU A C 1
ATOM 1334 O O . GLU A 1 177 ? -8.912 1.050 -29.761 1.00 30.31 742 GLU A O 1
ATOM 1340 N N . LEU A 1 178 ? -11.054 0.438 -29.420 1.00 26.79 743 LEU A N 1
ATOM 1341 C CA . LEU A 1 178 ? -10.758 -0.128 -28.116 1.00 30.41 743 LEU A CA 1
ATOM 1342 C C . LEU A 1 178 ? -9.828 -1.326 -28.237 1.00 26.62 743 LEU A C 1
ATOM 1343 O O . LEU A 1 178 ? -8.948 -1.511 -27.394 1.00 28.10 743 LEU A O 1
ATOM 1348 N N . ASP A 1 179 ? -10.005 -2.154 -29.265 1.00 22.34 744 ASP A N 1
ATOM 1349 C CA . ASP A 1 179 ? -9.098 -3.281 -29.439 1.00 30.66 744 ASP A CA 1
ATOM 1350 C C . ASP A 1 179 ? -7.674 -2.793 -29.680 1.00 38.75 744 ASP A C 1
ATOM 1351 O O . ASP A 1 179 ? -6.714 -3.371 -29.154 1.00 30.37 744 ASP A O 1
ATOM 1356 N N . THR A 1 180 ? -7.512 -1.700 -30.435 1.00 31.72 745 THR A N 1
ATOM 1357 C CA . THR A 1 180 ? -6.160 -1.160 -30.619 1.00 36.85 745 THR A CA 1
ATOM 1358 C C . THR A 1 180 ? -5.581 -0.610 -29.312 1.00 34.95 745 THR A C 1
ATOM 1359 O O . THR A 1 180 ? -4.391 -0.807 -29.013 1.00 29.68 745 THR A O 1
ATOM 1363 N N . LEU A 1 181 ? -6.398 0.089 -28.521 1.00 28.19 746 LEU A N 1
ATOM 1364 C CA . LEU A 1 181 ? -5.933 0.532 -27.209 1.00 30.38 746 LEU A CA 1
ATOM 1365 C C . LEU A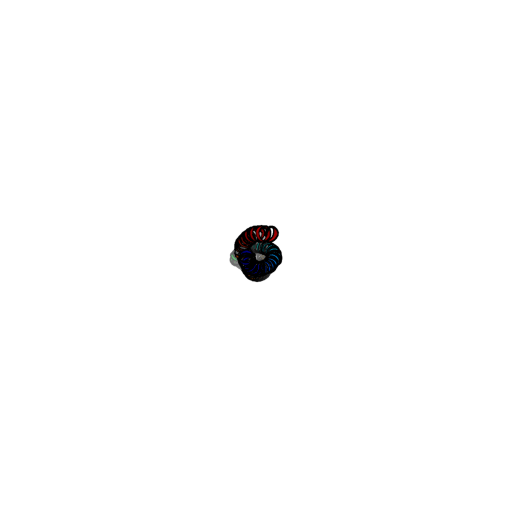 1 181 ? -5.516 -0.655 -26.346 1.00 29.71 746 LEU A C 1
ATOM 1366 O O . LEU A 1 181 ? -4.474 -0.620 -25.682 1.00 23.37 746 LEU A O 1
ATOM 1371 N N . ILE A 1 182 ? -6.331 -1.713 -26.335 1.00 23.83 747 ILE A N 1
ATOM 1372 C CA . ILE A 1 182 ? -6.033 -2.882 -25.514 1.00 33.08 747 ILE A CA 1
ATOM 1373 C C . ILE A 1 182 ? -4.748 -3.553 -25.980 1.00 31.78 747 ILE A C 1
ATOM 1374 O O . ILE A 1 182 ? -3.941 -3.998 -25.160 1.00 30.58 747 ILE A O 1
ATOM 1379 N N . GLU A 1 183 ? -4.554 -3.658 -27.300 1.00 28.21 748 GLU A N 1
ATOM 1380 C CA . GLU A 1 183 ? -3.317 -4.215 -27.839 1.00 31.07 748 GLU A CA 1
ATOM 1381 C C . GLU A 1 183 ? -2.104 -3.413 -27.380 1.00 31.80 748 GLU A C 1
ATOM 1382 O O . GLU A 1 183 ? -1.079 -3.993 -27.007 1.00 29.57 748 GLU A O 1
ATOM 1384 N N . ARG A 1 184 ? -2.204 -2.078 -27.394 1.00 29.53 749 ARG A N 1
ATOM 1385 C CA . ARG A 1 184 ? -1.100 -1.246 -26.915 1.00 28.03 749 ARG A CA 1
ATOM 1386 C C . ARG A 1 184 ? -0.810 -1.510 -25.441 1.00 34.48 749 ARG A C 1
ATOM 1387 O O . ARG A 1 184 ? 0.348 -1.727 -25.044 1.00 29.05 749 ARG A O 1
ATOM 1395 N N . GLU A 1 185 ? -1.858 -1.502 -24.608 1.00 28.91 750 GLU A N 1
ATOM 1396 C CA . GLU A 1 185 ? -1.664 -1.808 -23.193 1.00 29.70 750 GLU A CA 1
ATOM 1397 C C . GLU A 1 185 ? -1.023 -3.181 -22.999 1.00 30.85 750 GLU A C 1
ATOM 1398 O O . GLU A 1 185 ? -0.125 -3.339 -22.166 1.00 22.98 750 GLU A O 1
ATOM 1404 N N . ARG A 1 186 ? -1.480 -4.187 -23.748 1.00 22.45 751 ARG A N 1
ATOM 1405 C CA . ARG A 1 186 ? -0.930 -5.535 -23.599 1.00 28.34 751 ARG A CA 1
ATOM 1406 C C . ARG A 1 186 ? 0.543 -5.583 -23.991 1.00 34.91 751 ARG A C 1
ATOM 1407 O O . ARG A 1 186 ? 1.343 -6.281 -23.345 1.00 28.47 751 ARG A O 1
ATOM 1415 N N . GLY A 1 187 ? 0.925 -4.853 -25.047 1.00 25.79 752 GLY A N 1
ATOM 1416 C CA . GLY A 1 187 ? 2.342 -4.742 -25.363 1.00 28.71 752 GLY A CA 1
ATOM 1417 C C . GLY A 1 187 ? 3.144 -4.153 -24.214 1.00 34.58 752 GLY A C 1
ATOM 1418 O O . GLY A 1 187 ? 4.234 -4.643 -23.872 1.00 35.53 752 GLY A O 1
ATOM 1419 N N . GLU A 1 188 ? 2.603 -3.112 -23.577 1.00 32.64 753 GLU A N 1
ATOM 1420 C CA . GLU A 1 188 ? 3.291 -2.542 -22.426 1.00 32.80 753 GLU A CA 1
ATOM 1421 C C . GLU A 1 188 ? 3.371 -3.543 -21.279 1.00 29.21 753 GLU A C 1
ATOM 1422 O O . GLU A 1 188 ? 4.401 -3.636 -20.601 1.00 28.32 753 GLU A O 1
ATOM 1428 N N . LEU A 1 189 ? 2.302 -4.300 -21.043 1.00 22.15 754 LEU A N 1
ATOM 1429 C CA . LEU A 1 189 ? 2.328 -5.290 -19.969 1.00 27.23 754 LEU A CA 1
ATOM 1430 C C . LEU A 1 189 ? 3.379 -6.364 -20.226 1.00 34.46 754 LEU A C 1
ATOM 1431 O O . LEU A 1 189 ? 4.032 -6.831 -19.288 1.00 30.58 754 LEU A O 1
ATOM 1436 N N . ALA A 1 190 ? 3.555 -6.776 -21.484 1.00 27.59 755 ALA A N 1
ATOM 1437 C CA . ALA A 1 190 ? 4.592 -7.761 -21.793 1.00 32.50 755 ALA A CA 1
ATOM 1438 C C . ALA A 1 190 ? 5.986 -7.191 -21.537 1.00 30.53 755 ALA A C 1
ATOM 1439 O O . ALA A 1 190 ? 6.851 -7.861 -20.944 1.00 26.40 755 ALA A O 1
ATOM 1441 N N . LYS A 1 191 ? 6.213 -5.933 -21.951 1.00 30.68 756 LYS A N 1
ATOM 1442 C CA . LYS A 1 191 ? 7.488 -5.285 -21.640 1.00 30.67 756 LYS A CA 1
ATOM 1443 C C . LYS A 1 191 ? 7.726 -5.223 -20.134 1.00 34.35 756 LYS A C 1
ATOM 1444 O O . LYS A 1 191 ? 8.840 -5.490 -19.660 1.00 38.00 756 LYS A O 1
ATOM 1450 N N . LEU A 1 192 ? 6.690 -4.871 -19.361 1.00 23.22 757 LEU A N 1
ATOM 1451 C CA . LEU A 1 192 ? 6.834 -4.806 -17.911 1.00 31.04 757 LEU A CA 1
ATOM 1452 C C . LEU A 1 192 ? 7.077 -6.179 -17.293 1.00 31.44 757 LEU A C 1
ATOM 1453 O O . LEU A 1 192 ? 7.819 -6.285 -16.311 1.00 31.71 757 LEU A O 1
ATOM 1458 N N . ARG A 1 193 ? 6.471 -7.239 -17.829 1.00 29.87 758 ARG A N 1
ATOM 1459 C CA . ARG A 1 193 ? 6.744 -8.565 -17.282 1.00 31.95 758 ARG A CA 1
ATOM 1460 C C . ARG A 1 193 ? 8.196 -8.962 -17.512 1.00 27.72 758 ARG A C 1
ATOM 1461 O O . ARG A 1 193 ? 8.833 -9.542 -16.621 1.00 37.07 758 ARG A O 1
ATOM 1469 N N . GLY A 1 194 ? 8.753 -8.614 -18.677 1.00 30.84 759 GLY A N 1
ATOM 1470 C CA . GLY A 1 194 ? 10.183 -8.820 -18.882 1.00 25.67 759 GLY A CA 1
ATOM 1471 C C . GLY A 1 194 ? 11.033 -8.029 -17.896 1.00 32.46 759 GLY A C 1
ATOM 1472 O O . GLY A 1 194 ? 11.945 -8.575 -17.259 1.00 31.86 759 GLY A O 1
ATOM 1473 N N . ARG A 1 195 ? 10.741 -6.729 -17.762 1.00 28.41 760 ARG A N 1
ATOM 1474 C CA . ARG A 1 195 ? 11.515 -5.899 -16.837 1.00 38.91 760 ARG A CA 1
ATOM 1475 C C . ARG A 1 195 ? 11.460 -6.465 -15.424 1.00 31.47 760 ARG A C 1
ATOM 1476 O O . ARG A 1 195 ? 12.479 -6.532 -14.732 1.00 32.61 760 ARG A O 1
ATOM 1484 N N . ILE A 1 196 ? 10.278 -6.900 -14.992 1.00 27.79 761 ILE A N 1
ATOM 1485 C CA . ILE A 1 196 ? 10.121 -7.465 -13.657 1.00 33.51 761 ILE A CA 1
ATOM 1486 C C . ILE A 1 196 ? 10.949 -8.732 -13.510 1.00 35.12 761 ILE A C 1
ATOM 1487 O O . ILE A 1 196 ? 11.596 -8.934 -12.484 1.00 37.87 761 ILE A O 1
ATOM 1492 N N . GLU A 1 197 ? 10.946 -9.608 -14.520 1.00 29.98 762 GLU A N 1
ATOM 1493 C CA . GLU A 1 197 ? 11.749 -10.828 -14.406 1.00 38.66 762 GLU A CA 1
ATOM 1494 C C . GLU A 1 197 ? 13.227 -10.498 -14.232 1.00 38.59 762 GLU A C 1
ATOM 1495 O O . GLU A 1 197 ? 13.909 -11.067 -13.365 1.00 38.51 762 GLU A O 1
ATOM 1501 N N . ARG A 1 198 ? 13.736 -9.556 -15.035 1.00 32.40 763 ARG A N 1
ATOM 1502 C CA . ARG A 1 198 ? 15.147 -9.189 -14.919 1.00 33.73 763 ARG A CA 1
ATOM 1503 C C . ARG A 1 198 ? 15.449 -8.550 -13.561 1.00 44.33 763 ARG A C 1
ATOM 1504 O O . ARG A 1 198 ? 16.481 -8.845 -12.935 1.00 35.72 763 ARG A O 1
ATOM 1512 N N . LEU A 1 199 ? 14.554 -7.678 -13.086 1.00 34.21 764 LEU A N 1
ATOM 1513 C CA . LEU A 1 199 ? 14.739 -7.071 -11.770 1.00 37.00 764 LEU A CA 1
ATOM 1514 C C . LEU A 1 199 ? 14.708 -8.114 -10.660 1.00 43.34 764 LEU A C 1
ATOM 1515 O O . LEU A 1 199 ? 15.545 -8.086 -9.753 1.00 36.61 764 LEU A O 1
ATOM 1520 N N . GLU A 1 200 ? 13.740 -9.031 -10.701 1.00 31.51 765 GLU A N 1
ATOM 1521 C CA . GLU A 1 200 ? 13.638 -10.042 -9.653 1.00 35.64 765 GLU A CA 1
ATOM 1522 C C . GLU A 1 200 ? 14.896 -10.899 -9.590 1.00 44.53 765 GLU A C 1
ATOM 1523 O O . GLU A 1 200 ? 15.377 -11.225 -8.499 1.00 37.85 765 GLU A O 1
ATOM 1529 N N . ARG A 1 201 ? 15.449 -11.268 -10.752 1.00 43.11 766 ARG A N 1
ATOM 1530 C CA . ARG A 1 201 ? 16.669 -12.072 -10.758 1.00 43.16 766 ARG A CA 1
ATOM 1531 C C . ARG A 1 201 ? 17.861 -11.289 -10.204 1.00 43.81 766 ARG A C 1
ATOM 1532 O O . ARG A 1 201 ? 18.602 -11.791 -9.344 1.00 37.34 766 ARG A O 1
ATOM 1540 N N . LYS A 1 202 ? 18.072 -10.061 -10.696 1.00 39.82 767 LYS A N 1
ATOM 1541 C CA . LYS A 1 202 ? 19.127 -9.221 -10.133 1.00 41.64 767 LYS A CA 1
ATOM 1542 C C . LYS A 1 202 ? 18.964 -9.084 -8.626 1.00 51.09 767 LYS A C 1
ATOM 1543 O O . LYS A 1 202 ? 19.944 -9.164 -7.871 1.00 42.62 767 LYS A O 1
ATOM 1549 N N . ARG A 1 203 ? 17.724 -8.926 -8.168 1.00 30.86 768 ARG A N 1
ATOM 1550 C CA . ARG A 1 203 ? 17.474 -8.725 -6.749 1.00 42.93 768 ARG A CA 1
ATOM 1551 C C . ARG A 1 203 ? 17.816 -9.976 -5.955 1.00 51.74 768 ARG A C 1
ATOM 1552 O O . ARG A 1 203 ? 18.421 -9.891 -4.880 1.00 47.39 768 ARG A O 1
ATOM 1560 N N . ASP A 1 204 ? 17.452 -11.149 -6.475 1.00 46.00 769 ASP A N 1
ATOM 1561 C CA . ASP A 1 204 ? 17.768 -12.386 -5.774 1.00 49.92 769 ASP A CA 1
ATOM 1562 C C . ASP A 1 204 ? 19.278 -12.601 -5.691 1.00 46.82 769 ASP A C 1
ATOM 1563 O O . ASP A 1 204 ? 19.792 -13.007 -4.643 1.00 56.29 769 ASP A O 1
ATOM 1568 N N . LYS A 1 205 ? 20.011 -12.305 -6.775 1.00 45.93 770 LYS A N 1
ATOM 1569 C CA . LYS A 1 205 ? 21.471 -12.375 -6.720 1.00 49.00 770 LYS A CA 1
ATOM 1570 C C . LYS A 1 205 ? 22.035 -11.412 -5.681 1.00 59.38 770 LYS A C 1
ATOM 1571 O O . LYS A 1 205 ? 22.974 -11.751 -4.949 1.00 57.05 770 LYS A O 1
ATOM 1577 N N . LEU A 1 206 ? 21.489 -10.196 -5.618 1.00 52.92 771 LEU A N 1
ATOM 1578 C CA . LEU A 1 206 ? 21.969 -9.223 -4.644 1.00 48.29 771 LEU A CA 1
ATOM 1579 C C . LEU A 1 206 ? 21.748 -9.718 -3.221 1.00 55.55 771 LEU A C 1
ATOM 1580 O O . LEU A 1 206 ? 22.651 -9.636 -2.378 1.00 60.07 771 LEU A O 1
ATOM 1585 N N . LYS A 1 207 ? 20.558 -10.252 -2.940 1.00 52.21 772 LYS A N 1
ATOM 1586 C CA . LYS A 1 207 ? 20.287 -10.827 -1.624 1.00 54.78 772 LYS A CA 1
ATOM 1587 C C . LYS A 1 207 ? 21.263 -11.959 -1.307 1.00 66.13 772 LYS A C 1
ATOM 1588 O O . LYS A 1 207 ? 21.833 -12.016 -0.207 1.00 68.04 772 LYS A O 1
ATOM 1594 N N . LYS A 1 208 ? 21.489 -12.855 -2.276 1.00 59.00 773 LYS A N 1
ATOM 1595 C CA . LYS A 1 208 ? 22.402 -13.978 -2.064 1.00 61.18 773 LYS A CA 1
ATOM 1596 C C . LYS A 1 208 ? 23.813 -13.498 -1.740 1.00 66.93 773 LYS A C 1
ATOM 1597 O O . LYS A 1 208 ? 24.464 -14.019 -0.828 1.00 77.61 773 LYS A O 1
ATOM 1603 N N . ALA A 1 209 ? 24.308 -12.507 -2.486 1.00 61.75 774 ALA A N 1
ATOM 1604 C CA . ALA A 1 209 ? 25.590 -11.904 -2.136 1.00 58.21 774 ALA A CA 1
ATOM 1605 C C . ALA A 1 209 ? 25.551 -11.320 -0.729 1.00 66.00 774 ALA A C 1
ATOM 1606 O O . ALA A 1 209 ? 26.549 -11.376 -0.001 1.00 77.89 774 ALA A O 1
ATOM 1608 N N . LEU A 1 210 ? 24.398 -10.770 -0.320 1.00 64.22 775 LEU A N 1
ATOM 1609 C CA . LEU A 1 210 ? 24.250 -10.199 1.018 1.00 70.64 775 LEU A CA 1
ATOM 1610 C C . LEU A 1 210 ? 24.052 -11.261 2.100 1.00 76.62 775 LEU A C 1
ATOM 1611 O O . LEU A 1 210 ? 23.971 -10.899 3.284 1.00 75.40 775 LEU A O 1
ATOM 1616 N N . GLU A 1 211 ? 23.962 -12.541 1.738 1.00 77.88 776 GLU A N 1
ATOM 1617 C CA . GLU A 1 211 ? 23.973 -13.633 2.708 1.00 81.05 776 GLU A CA 1
ATOM 1618 C C . GLU A 1 211 ? 25.175 -14.513 2.450 1.00 75.79 776 GLU A C 1
ATOM 1619 O O . GLU A 1 211 ? 25.083 -15.724 2.311 1.00 84.71 776 GLU A O 1
ATOM 1625 N N . ASN A 1 212 ? 26.341 -13.916 2.399 1.00 68.11 777 ASN A N 1
ATOM 1626 C CA . ASN A 1 212 ? 27.480 -14.518 1.716 1.00 80.20 777 ASN A CA 1
ATOM 1627 C C . ASN A 1 212 ? 28.089 -15.743 2.402 1.00 89.34 777 AS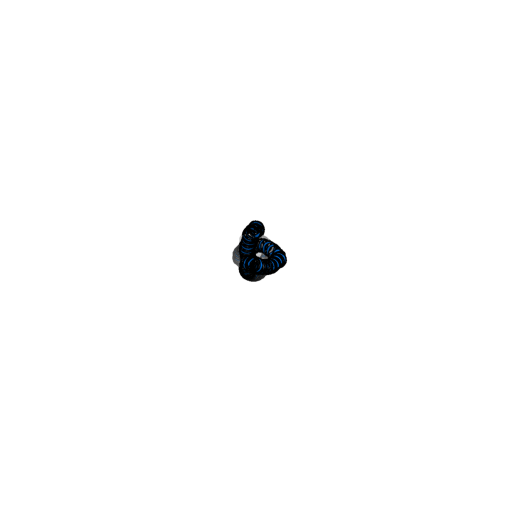N A C 1
ATOM 1628 O O . ASN A 1 212 ? 28.515 -16.662 1.731 1.00 88.37 777 ASN A O 1
ATOM 1630 N N . PRO A 1 213 ? 28.186 -15.756 3.743 1.00 86.94 778 PRO A N 1
ATOM 1631 C CA . PRO A 1 213 ? 28.164 -14.741 4.801 1.00 76.86 778 PRO A CA 1
ATOM 1632 C C . PRO A 1 213 ? 29.535 -14.664 5.434 1.00 88.41 778 PRO A C 1
ATOM 1633 O O . PRO A 1 213 ? 29.626 -14.477 6.647 1.00 93.33 778 PRO A O 1
ATOM 1637 N N . GLU A 1 214 ? 30.581 -14.828 4.618 1.00 85.75 779 GLU A N 1
ATOM 1638 C CA . GLU A 1 214 ? 31.932 -14.959 5.142 1.00 71.47 779 GLU A CA 1
ATOM 1639 C C . GLU A 1 214 ? 32.355 -13.768 5.996 1.00 70.35 779 GLU A C 1
ATOM 1640 O O . GLU A 1 214 ? 33.350 -13.872 6.720 1.00 77.03 779 GLU A O 1
ATOM 1646 N N . ALA A 1 215 ? 31.642 -12.639 5.923 1.00 62.47 780 ALA A N 1
ATOM 1647 C CA . ALA A 1 215 ? 31.970 -11.506 6.785 1.00 72.62 780 ALA A CA 1
ATOM 1648 C C . ALA A 1 215 ? 32.041 -11.940 8.247 1.00 81.38 780 ALA A C 1
ATOM 1649 O O . ALA A 1 215 ? 33.024 -11.664 8.947 1.00 70.72 780 ALA A O 1
ATOM 1651 N N . ARG A 1 216 ? 31.027 -12.679 8.705 1.00 77.76 781 ARG A N 1
ATOM 1652 C CA . ARG A 1 216 ? 31.030 -13.179 10.076 1.00 84.03 781 ARG A CA 1
ATOM 1653 C C . ARG A 1 216 ? 32.043 -14.307 10.273 1.00 75.10 781 ARG A C 1
ATOM 1654 O O . ARG A 1 216 ? 32.640 -14.422 11.357 1.00 69.26 781 ARG A O 1
ATOM 1662 N N . GLU A 1 217 ? 32.255 -15.130 9.237 1.00 60.48 782 GLU A N 1
ATOM 1663 C CA . GLU A 1 217 ? 33.293 -16.157 9.279 1.00 65.77 782 GLU A CA 1
ATOM 1664 C C . GLU A 1 217 ? 34.662 -15.561 9.573 1.00 71.94 782 GLU A C 1
ATOM 1665 O O . GLU A 1 217 ? 35.496 -16.203 10.222 1.00 68.80 782 GLU A O 1
ATOM 1671 N N . LEU A 1 218 ? 34.918 -14.349 9.092 1.00 70.82 783 LEU A N 1
ATOM 1672 C CA . LEU A 1 218 ? 36.176 -13.692 9.389 1.00 68.55 783 LEU A CA 1
ATOM 1673 C C . LEU A 1 218 ? 36.123 -12.858 10.659 1.00 61.71 783 LEU A C 1
ATOM 1674 O O . LEU A 1 218 ? 37.148 -12.721 11.326 1.00 57.06 783 LEU A O 1
ATOM 1679 N N . THR A 1 219 ? 34.979 -12.277 11.018 1.00 57.25 784 THR A N 1
ATOM 1680 C CA . THR A 1 219 ? 34.932 -11.514 12.263 1.00 68.00 784 THR A CA 1
ATOM 1681 C C . THR A 1 219 ? 35.209 -12.417 13.464 1.00 71.89 784 THR A C 1
ATOM 1682 O O . THR A 1 219 ? 35.975 -12.051 14.368 1.00 58.37 784 THR A O 1
ATOM 1686 N N . GLU A 1 220 ? 34.609 -13.613 13.483 1.00 58.27 785 GLU A N 1
ATOM 1687 C CA . GLU A 1 220 ? 34.854 -14.520 14.604 1.00 66.26 785 GLU A CA 1
ATOM 1688 C C . GLU A 1 220 ? 36.307 -14.996 14.626 1.00 64.97 785 GLU A C 1
ATOM 1689 O O . GLU A 1 220 ? 36.937 -15.071 15.694 1.00 59.82 785 GLU A O 1
ATOM 1691 N N . LYS A 1 221 ? 36.858 -15.308 13.449 1.00 48.98 786 LYS A N 1
ATOM 1692 C CA . LYS A 1 221 ? 38.238 -15.774 13.355 1.00 49.47 786 LYS A CA 1
ATOM 1693 C C . LYS A 1 221 ? 39.223 -14.690 13.786 1.00 61.87 786 LYS A C 1
ATOM 1694 O O . LYS A 1 221 ? 40.221 -14.978 14.457 1.00 53.28 786 LYS A O 1
ATOM 1700 N N . ILE A 1 222 ? 38.963 -13.441 13.400 1.00 48.56 787 ILE A N 1
ATOM 1701 C CA . ILE A 1 222 ? 39.788 -12.326 13.851 1.00 55.06 787 ILE A CA 1
ATOM 1702 C C . ILE A 1 222 ? 39.710 -12.190 15.363 1.00 63.37 787 ILE A C 1
ATOM 1703 O O . ILE A 1 222 ? 40.723 -11.934 16.030 1.00 50.18 787 ILE A O 1
ATOM 1708 N N . ARG A 1 223 ? 38.514 -12.375 15.932 1.00 51.99 788 ARG A N 1
ATOM 1709 C CA . ARG A 1 223 ? 38.405 -12.407 17.389 1.00 56.37 788 ARG A CA 1
ATOM 1710 C C . ARG A 1 223 ? 39.332 -13.458 17.990 1.00 55.18 788 ARG A C 1
ATOM 1711 O O . ARG A 1 223 ? 40.059 -13.186 18.957 1.00 58.84 788 ARG A O 1
ATOM 1719 N N . ALA A 1 224 ? 39.335 -14.666 17.421 1.00 55.27 789 ALA A N 1
ATOM 1720 C CA . ALA A 1 224 ? 40.161 -15.735 17.979 1.00 55.41 789 ALA A CA 1
ATOM 1721 C C . ALA A 1 224 ? 41.645 -15.404 17.874 1.00 57.89 789 ALA A C 1
ATOM 1722 O O . ALA A 1 224 ? 42.380 -15.467 18.873 1.00 59.06 789 ALA A O 1
ATOM 1724 N N . VAL A 1 225 ? 42.108 -15.044 16.670 1.00 55.11 790 VAL A N 1
ATOM 1725 C CA . VAL A 1 225 ? 43.538 -14.808 16.479 1.00 46.12 790 VAL A CA 1
ATOM 1726 C C . VAL A 1 225 ? 44.006 -13.643 17.344 1.00 53.57 790 VAL A C 1
ATOM 1727 O O . VAL A 1 225 ? 45.121 -13.660 17.877 1.00 42.96 790 VAL A O 1
ATOM 1731 N N . GLU A 1 226 ? 43.155 -12.627 17.524 1.00 48.87 791 GLU A N 1
ATOM 1732 C CA . GLU A 1 226 ? 43.512 -11.524 18.408 1.00 51.13 791 GLU A CA 1
ATOM 1733 C C . GLU A 1 226 ? 43.596 -11.987 19.858 1.00 56.53 791 GLU A C 1
ATOM 1734 O O . GLU A 1 226 ? 44.466 -11.526 20.613 1.00 49.03 791 GLU A O 1
ATOM 1740 N N . LYS A 1 227 ? 42.714 -12.908 20.263 1.00 50.04 792 LYS A N 1
ATOM 1741 C CA . LYS A 1 227 ? 42.827 -13.491 21.600 1.00 54.59 792 LYS A CA 1
ATOM 1742 C C . LYS A 1 227 ? 44.182 -14.171 21.781 1.00 47.27 792 LYS A C 1
ATOM 1743 O O . LYS A 1 227 ? 44.844 -14.016 22.819 1.00 51.85 792 LYS A O 1
ATOM 1749 N N . GLU A 1 228 ? 44.621 -14.921 20.765 1.00 39.77 793 GLU A N 1
ATOM 1750 C CA . GLU A 1 228 ? 45.881 -15.641 20.903 1.00 46.90 793 GLU A CA 1
ATOM 1751 C C . GLU A 1 228 ? 47.069 -14.682 20.903 1.00 50.17 793 GLU A C 1
ATOM 1752 O O . GLU A 1 228 ? 48.047 -14.893 21.633 1.00 43.17 793 GLU A O 1
ATOM 1758 N N . ILE A 1 229 ? 47.008 -13.633 20.077 1.00 42.66 794 ILE A N 1
ATOM 1759 C CA . ILE A 1 229 ? 48.030 -12.590 20.118 1.00 41.80 794 ILE A CA 1
ATOM 1760 C C . ILE A 1 229 ? 48.130 -12.010 21.519 1.00 43.65 794 ILE A C 1
ATOM 1761 O O . ILE A 1 229 ? 49.232 -11.829 22.058 1.00 35.49 794 ILE A O 1
ATOM 1766 N N . ALA A 1 230 ? 46.979 -11.730 22.140 1.00 35.89 795 ALA A N 1
ATOM 1767 C CA . ALA A 1 230 ? 46.988 -11.203 23.503 1.00 44.86 795 ALA A CA 1
ATOM 1768 C C . ALA A 1 230 ? 47.666 -12.177 24.464 1.00 46.01 795 ALA A C 1
ATOM 1769 O O . ALA A 1 230 ? 48.490 -11.776 25.297 1.00 41.14 795 ALA A O 1
ATOM 1771 N N . ALA A 1 231 ? 47.347 -13.471 24.348 1.00 45.77 796 ALA A N 1
ATOM 1772 C CA . ALA A 1 231 ? 47.976 -14.468 25.218 1.00 31.81 796 ALA A CA 1
ATOM 1773 C C . ALA A 1 231 ? 49.494 -14.482 25.041 1.00 39.89 796 ALA A C 1
ATOM 1774 O O . ALA A 1 231 ? 50.253 -14.433 26.023 1.00 44.20 796 ALA A O 1
ATOM 1776 N N . LEU A 1 232 ? 49.953 -14.557 23.789 1.00 39.51 797 LEU A N 1
ATOM 1777 C CA . LEU A 1 232 ? 51.385 -14.572 23.511 1.00 33.02 797 LEU A CA 1
ATOM 1778 C C . LEU A 1 232 ? 52.079 -13.325 24.048 1.00 37.24 797 LEU A C 1
ATOM 1779 O O . LEU A 1 232 ? 53.156 -13.420 24.644 1.00 33.17 797 LEU A O 1
ATOM 1784 N N . ARG A 1 233 ? 51.486 -12.151 23.842 1.00 32.04 798 ARG A N 1
ATOM 1785 C CA . ARG A 1 233 ? 52.076 -10.929 24.377 1.00 32.99 798 ARG A CA 1
ATOM 1786 C C . ARG A 1 233 ? 52.127 -10.940 25.897 1.00 39.10 798 ARG A C 1
ATOM 1787 O O . ARG A 1 233 ? 53.064 -10.387 26.480 1.00 37.88 798 ARG A O 1
ATOM 1795 N N . GLU A 1 234 ? 51.143 -11.543 26.563 1.00 39.96 799 GLU A N 1
ATOM 1796 C CA . GLU A 1 234 ? 51.230 -11.621 28.018 1.00 37.63 799 GLU A CA 1
ATOM 1797 C C . GLU A 1 234 ? 52.400 -12.507 28.451 1.00 28.51 799 GLU A C 1
ATOM 1798 O O . GLU A 1 234 ? 53.180 -12.130 29.344 1.00 41.09 799 GLU A O 1
ATOM 1804 N N . GLU A 1 235 ? 52.557 -13.684 27.824 1.00 33.08 800 GLU A N 1
ATOM 1805 C CA . GLU A 1 235 ? 53.725 -14.495 28.157 1.00 37.01 800 GLU A CA 1
ATOM 1806 C C . GLU A 1 235 ? 55.014 -13.743 27.841 1.00 39.66 800 GLU A C 1
ATOM 1807 O O . GLU A 1 235 ? 55.966 -13.751 28.640 1.00 31.74 800 GLU A O 1
ATOM 1813 N N . LEU A 1 236 ? 55.056 -13.077 26.682 1.00 30.07 801 LEU A N 1
ATOM 1814 C CA . LEU A 1 236 ? 56.236 -12.304 26.303 1.00 36.55 801 LEU A CA 1
ATOM 1815 C C . LEU A 1 236 ? 56.578 -11.276 27.372 1.00 32.53 801 LEU A C 1
ATOM 1816 O O . LEU A 1 236 ? 57.744 -11.121 27.741 1.00 29.38 801 LEU A O 1
ATOM 1821 N N . SER A 1 237 ? 55.571 -10.565 27.880 1.00 29.71 802 SER A N 1
ATOM 1822 C CA . SER A 1 237 ? 55.821 -9.558 28.904 1.00 31.27 802 SER A CA 1
ATOM 1823 C C . SER A 1 237 ? 56.419 -10.177 30.164 1.00 37.87 802 SER A C 1
ATOM 1824 O O . SER A 1 237 ? 57.327 -9.592 30.778 1.00 32.23 802 SER A O 1
ATOM 1827 N N . ARG A 1 238 ? 55.925 -11.356 30.570 1.00 28.65 803 ARG A N 1
ATOM 1828 C CA . ARG A 1 238 ? 56.555 -12.057 31.691 1.00 35.67 803 ARG A CA 1
ATOM 1829 C C . ARG A 1 238 ? 58.014 -12.429 31.382 1.00 29.69 803 ARG A C 1
ATOM 1830 O O . ARG A 1 238 ? 58.915 -12.233 32.213 1.00 27.37 803 ARG A O 1
ATOM 1838 N N . VAL A 1 239 ? 58.270 -12.959 30.185 1.00 24.23 804 VAL A N 1
ATOM 1839 C CA . VAL A 1 239 ? 59.618 -13.392 29.824 1.00 31.85 804 VAL A CA 1
ATOM 1840 C C . VAL A 1 239 ? 60.579 -12.202 29.810 1.00 34.86 804 VAL A C 1
ATOM 1841 O O . VAL A 1 239 ? 61.693 -12.273 30.351 1.00 24.83 804 VAL A O 1
ATOM 1845 N N . GLU A 1 240 ? 60.147 -11.084 29.217 1.00 26.54 805 GLU A N 1
ATOM 1846 C CA . GLU A 1 240 ? 60.927 -9.852 29.254 1.00 25.69 805 GLU A CA 1
ATOM 1847 C C . GLU A 1 240 ? 61.212 -9.427 30.685 1.00 21.44 805 GLU A C 1
ATOM 1848 O O . GLU A 1 240 ? 62.346 -9.082 31.018 1.00 27.74 805 GLU A O 1
ATOM 1854 N N . GLY A 1 241 ? 60.186 -9.402 31.541 1.00 25.10 806 GLY A N 1
ATOM 1855 C CA . GLY A 1 241 ? 60.419 -9.015 32.926 1.00 27.03 806 GLY A CA 1
ATOM 1856 C C . GLY A 1 241 ? 61.403 -9.922 33.632 1.00 27.72 806 GLY A C 1
ATOM 1857 O O . GLY A 1 241 ? 62.174 -9.474 34.488 1.00 23.47 806 GLY A O 1
ATOM 1858 N N . LYS A 1 242 ? 61.401 -11.207 33.280 1.00 27.05 807 LYS A N 1
ATOM 1859 C CA . LYS A 1 242 ? 62.407 -12.127 33.801 1.00 21.38 807 LYS A CA 1
ATOM 1860 C C . LYS A 1 242 ? 63.807 -11.738 33.325 1.00 29.64 807 LYS A C 1
ATOM 1861 O O . LYS A 1 242 ? 64.733 -11.576 34.135 1.00 31.18 807 LYS A O 1
ATOM 1867 N N . LEU A 1 243 ? 63.974 -11.525 32.017 1.00 22.03 808 LEU A N 1
ATOM 1868 C CA . LEU A 1 243 ? 65.306 -11.222 31.499 1.00 24.05 808 LEU A CA 1
ATOM 1869 C C . LEU A 1 243 ? 65.804 -9.848 31.937 1.00 27.46 808 LEU A C 1
ATOM 1870 O O . LEU A 1 243 ? 67.015 -9.620 31.981 1.00 31.10 808 LEU A O 1
ATOM 1875 N N . GLU A 1 244 ? 64.893 -8.921 32.226 1.00 27.08 809 GLU A N 1
ATOM 1876 C CA . GLU A 1 244 ? 65.243 -7.572 32.646 1.00 26.24 809 GLU A CA 1
ATOM 1877 C C . GLU A 1 244 ? 65.727 -7.510 34.092 1.00 38.94 809 GLU A C 1
ATOM 1878 O O . GLU A 1 244 ? 66.390 -6.539 34.461 1.00 36.62 809 GLU A O 1
ATOM 1884 N N . GLY A 1 245 ? 65.444 -8.525 34.907 1.00 39.02 810 GLY A N 1
ATOM 1885 C CA . GLY A 1 245 ? 65.949 -8.571 36.265 1.00 33.11 810 GLY A CA 1
ATOM 1886 C C . GLY A 1 245 ? 67.021 -9.632 36.457 1.00 58.60 810 GLY A C 1
ATOM 1887 O O . GLY A 1 245 ? 67.529 -9.816 37.568 1.00 64.26 810 GLY A O 1
ATOM 1888 N N . LEU A 1 246 ? 67.377 -10.347 35.391 1.00 40.08 811 LEU A N 1
ATOM 1889 C CA . LEU A 1 246 ? 68.434 -11.350 35.482 1.00 45.95 811 LEU A CA 1
ATOM 1890 C C . LEU A 1 246 ? 69.790 -10.769 35.066 1.00 58.75 811 LEU A C 1
ATOM 1891 O O . LEU A 1 246 ? 70.837 -11.254 35.500 1.00 55.85 811 LEU A O 1
#

InterPro domains:
  IPR003395 RecF/RecN/SMC, N-terminal [PF02463] (3-1150)
  IPR010935 SMCs flexible hinge [PF06470] (520-627)
  IPR010935 SMCs flexible hinge [SM00968] (520-630)
  IPR011890 Structural maintenance of chromosomes protein, prokaryotic [MF_01894] (2-1159)
  IPR011890 Structural maintenance of chromosomes protein, prokaryotic [TIGR02168] (3-1157)
  IPR011890 Structural maintenance of chromosomes protein, prokaryotic [TIGR02169] (3-1157)
  IPR024704 Structural maintenance of chromosomes protein [PIRSF005719] (3-1161)
  IPR027417 P-loop containing nucleoside triphosphate hydrolase [G3DSA:3.40.50.300] (2-233)
  IPR027417 P-loop containing nucleoside triphosphate hydrolase [G3DSA:3.40.50.300] (979-1165)
  IPR027417 P-loop containing nucleoside triphosphate hydrolase [SSF52540] (1-1164)
  IPR036277 SMCs flexible hinge superfamily [SSF75553] (480-671)